Protein AF-A0A534RFS6-F1 (afdb_monomer_lite)

Structure (mmCIF, N/CA/C/O backbone):
data_AF-A0A534RFS6-F1
#
_entry.id   AF-A0A534RFS6-F1
#
loop_
_atom_site.group_PDB
_atom_site.id
_atom_site.type_symbol
_atom_site.label_atom_id
_atom_site.label_alt_id
_atom_site.label_comp_id
_atom_site.label_asym_id
_atom_site.label_entity_id
_atom_site.label_seq_id
_atom_site.pdbx_PDB_ins_code
_atom_site.Cartn_x
_atom_site.Cartn_y
_atom_site.Cartn_z
_atom_site.occupancy
_atom_site.B_iso_or_equiv
_atom_site.auth_seq_id
_atom_site.auth_comp_id
_atom_site.auth_asym_id
_atom_site.auth_atom_id
_atom_site.pdbx_PDB_model_num
ATOM 1 N N . MET A 1 1 ? -2.617 -25.259 40.377 1.00 37.06 1 MET A N 1
ATOM 2 C CA . MET A 1 1 ? -1.819 -24.735 39.243 1.00 37.06 1 MET A CA 1
ATOM 3 C C . MET A 1 1 ? -2.178 -25.513 37.979 1.00 37.06 1 MET A C 1
ATOM 5 O O . MET A 1 1 ? -1.866 -26.691 37.906 1.00 37.06 1 MET A O 1
ATOM 9 N N . ARG A 1 2 ? -2.885 -24.909 37.012 1.00 32.94 2 ARG A N 1
ATOM 10 C CA . ARG A 1 2 ? -3.124 -25.510 35.683 1.00 32.94 2 ARG A CA 1
ATOM 11 C C . ARG A 1 2 ? -2.373 -24.682 34.646 1.00 32.94 2 ARG A C 1
ATOM 13 O O . ARG A 1 2 ? -2.667 -23.505 34.474 1.00 32.94 2 ARG A O 1
ATOM 20 N N . ALA A 1 3 ? -1.384 -25.291 34.000 1.00 34.34 3 ALA A N 1
ATOM 21 C CA . ALA A 1 3 ? -0.596 -24.665 32.949 1.00 34.34 3 ALA A CA 1
ATOM 22 C C . ALA A 1 3 ? -1.464 -24.439 31.699 1.00 34.34 3 ALA A C 1
ATOM 24 O O . ALA A 1 3 ? -1.905 -25.388 31.049 1.00 34.34 3 ALA A O 1
ATOM 25 N N . THR A 1 4 ? -1.707 -23.179 31.346 1.00 37.88 4 THR A N 1
ATOM 26 C CA . THR A 1 4 ? -2.298 -22.793 30.063 1.00 37.88 4 THR A CA 1
ATOM 27 C C . THR A 1 4 ? -1.226 -22.886 28.979 1.00 37.88 4 THR A C 1
ATOM 29 O O . THR A 1 4 ? -0.386 -22.005 28.811 1.00 37.88 4 THR A O 1
ATOM 32 N N . ARG A 1 5 ? -1.228 -23.999 28.240 1.00 39.53 5 ARG A N 1
ATOM 33 C CA . ARG A 1 5 ? -0.391 -24.185 27.046 1.00 39.53 5 ARG A CA 1
ATOM 34 C C . ARG A 1 5 ? -0.734 -23.115 26.002 1.00 39.53 5 ARG A C 1
ATOM 36 O O . ARG A 1 5 ? -1.884 -23.005 25.580 1.00 39.53 5 ARG A O 1
ATOM 43 N N . ALA A 1 6 ? 0.273 -22.360 25.562 1.00 40.59 6 ALA A N 1
ATOM 44 C CA . ALA A 1 6 ? 0.158 -21.454 24.423 1.00 40.59 6 ALA A CA 1
ATOM 45 C C . ALA A 1 6 ? -0.264 -22.233 23.156 1.00 40.59 6 ALA A C 1
ATOM 47 O O . ALA A 1 6 ? 0.212 -23.355 22.948 1.00 40.59 6 ALA A O 1
ATOM 48 N N . PRO A 1 7 ? -1.141 -21.681 22.299 1.00 39.84 7 PRO A N 1
ATOM 49 C CA . PRO A 1 7 ? -1.558 -22.368 21.084 1.00 39.84 7 PRO A CA 1
ATOM 50 C C . PRO A 1 7 ? -0.368 -22.532 20.129 1.00 39.84 7 PRO A C 1
ATOM 52 O O . PRO A 1 7 ? 0.413 -21.604 19.914 1.00 39.84 7 PRO A O 1
ATOM 55 N N . SER A 1 8 ? -0.227 -23.727 19.553 1.00 41.94 8 SER A N 1
ATOM 56 C CA . SER A 1 8 ? 0.836 -24.043 18.597 1.00 41.94 8 SER A CA 1
ATOM 57 C C . SER A 1 8 ? 0.723 -23.190 17.325 1.00 41.94 8 SER A C 1
ATOM 59 O O . SER A 1 8 ? -0.372 -22.804 16.907 1.00 41.94 8 SER A O 1
ATOM 61 N N . ARG A 1 9 ? 1.869 -22.913 16.679 1.00 38.69 9 ARG A N 1
ATOM 62 C CA . ARG A 1 9 ? 1.990 -22.080 15.459 1.00 38.69 9 ARG A CA 1
ATOM 63 C C . ARG A 1 9 ? 1.034 -22.508 14.332 1.00 38.69 9 ARG A C 1
ATOM 65 O O . ARG A 1 9 ? 0.616 -21.668 13.542 1.00 38.69 9 ARG A O 1
ATOM 72 N N . THR A 1 10 ? 0.629 -23.775 14.310 1.00 35.59 10 THR A N 1
ATOM 73 C CA . THR A 1 10 ? -0.328 -24.355 13.360 1.00 35.59 10 THR A CA 1
ATOM 74 C C . THR A 1 10 ? -1.752 -23.799 13.522 1.00 35.59 10 THR A C 1
ATOM 76 O O . THR A 1 10 ? -2.434 -23.585 12.525 1.00 35.59 10 THR A O 1
ATOM 79 N N . ARG A 1 11 ? -2.195 -23.471 14.749 1.00 32.44 11 ARG A N 1
ATOM 80 C CA . ARG A 1 11 ? -3.540 -22.907 15.001 1.00 32.44 11 ARG A CA 1
ATOM 81 C C . ARG A 1 11 ? -3.659 -21.425 14.630 1.00 32.44 11 ARG A C 1
ATOM 83 O O . ARG A 1 11 ? -4.738 -20.982 14.262 1.00 32.44 11 ARG A O 1
ATOM 90 N N . LEU A 1 12 ? -2.558 -20.671 14.687 1.00 33.75 12 LEU A N 1
ATOM 91 C CA . LEU A 1 12 ? -2.507 -19.272 14.234 1.00 33.75 12 LEU A CA 1
ATOM 92 C C . LEU A 1 12 ? -2.520 -19.155 12.703 1.00 33.75 12 LEU A C 1
ATOM 94 O O . LEU A 1 12 ? -3.105 -18.220 12.168 1.00 33.75 12 LEU A O 1
ATOM 98 N N . ALA A 1 13 ? -1.909 -20.111 11.999 1.00 33.97 13 ALA A N 1
ATOM 99 C CA . ALA A 1 13 ? -1.991 -20.189 10.542 1.00 33.97 13 ALA A CA 1
ATOM 100 C C . ALA A 1 13 ? -3.400 -20.598 10.073 1.00 33.97 13 ALA A C 1
ATOM 102 O O . ALA A 1 13 ? -3.904 -20.035 9.104 1.00 33.97 13 ALA A O 1
ATOM 103 N N . ALA A 1 14 ? -4.057 -21.513 10.796 1.00 29.84 14 ALA A N 1
ATOM 104 C CA . ALA A 1 14 ? -5.431 -21.931 10.514 1.00 29.84 14 ALA A CA 1
ATOM 105 C C . ALA A 1 14 ? -6.449 -20.792 10.715 1.00 29.84 14 ALA A C 1
ATOM 107 O O . ALA A 1 14 ? -7.293 -20.590 9.851 1.00 29.84 14 ALA A O 1
ATOM 108 N N . SER A 1 15 ? -6.317 -19.974 11.767 1.00 31.84 15 SER A N 1
ATOM 109 C CA . SER A 1 15 ? -7.200 -18.813 11.971 1.00 31.84 15 SER A CA 1
ATOM 110 C C . SER A 1 15 ? -6.955 -17.678 10.967 1.00 31.84 15 SER A C 1
ATOM 112 O O . SER A 1 15 ? -7.890 -16.980 10.573 1.00 31.84 15 SER A O 1
ATOM 114 N N . GLN A 1 16 ? -5.716 -17.512 10.488 1.00 34.47 16 GLN A N 1
ATOM 115 C CA . GLN A 1 16 ? -5.408 -16.606 9.376 1.00 34.47 16 GLN A CA 1
ATOM 116 C C . GLN A 1 16 ? -5.981 -17.100 8.041 1.00 34.47 16 GLN A C 1
ATOM 118 O O . GLN A 1 16 ? -6.426 -16.278 7.245 1.00 34.47 16 GLN A O 1
ATOM 123 N N . ALA A 1 17 ? -5.992 -18.414 7.801 1.00 32.91 17 ALA A N 1
ATOM 124 C CA . ALA A 1 17 ? -6.599 -19.013 6.616 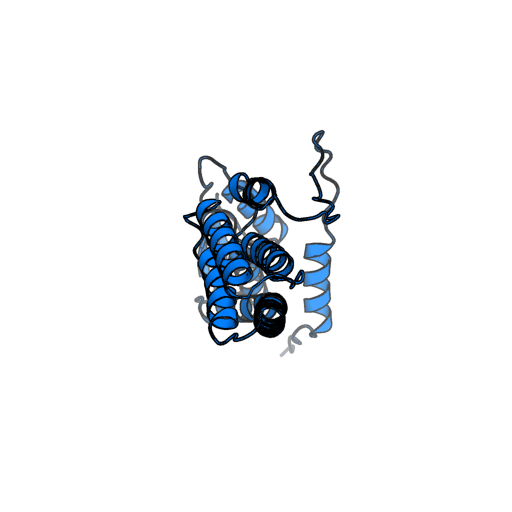1.00 32.91 17 ALA A CA 1
ATOM 125 C C . ALA A 1 17 ? -8.137 -18.978 6.674 1.00 32.91 17 ALA A C 1
ATOM 127 O O . ALA A 1 17 ? -8.767 -18.652 5.673 1.00 32.91 17 ALA A O 1
ATOM 128 N N . GLU A 1 18 ? -8.749 -19.200 7.842 1.00 31.00 18 GLU A N 1
ATOM 129 C CA . GLU A 1 18 ? -10.200 -19.064 8.043 1.00 31.00 18 GLU A CA 1
ATOM 130 C C . GLU A 1 18 ? -10.686 -17.633 7.808 1.00 31.00 18 GLU A C 1
ATOM 132 O O . GLU A 1 18 ? -11.703 -17.451 7.147 1.00 31.00 18 GLU A O 1
ATOM 137 N N . LEU A 1 19 ? -9.935 -16.610 8.235 1.00 32.88 19 LEU A N 1
ATOM 138 C CA . LEU A 1 19 ? -10.248 -15.199 7.954 1.00 32.88 19 LEU A CA 1
ATOM 139 C C . LEU A 1 19 ? -10.126 -14.818 6.468 1.00 32.88 19 LEU A C 1
ATOM 141 O O . LEU A 1 19 ? -10.680 -13.801 6.049 1.00 32.88 19 LEU A O 1
ATOM 145 N N . VAL A 1 20 ? -9.399 -15.610 5.676 1.00 35.19 20 VAL A N 1
ATOM 146 C CA . VAL A 1 20 ? -9.317 -15.472 4.212 1.00 35.19 20 VAL A CA 1
ATOM 147 C C . VAL A 1 20 ? -10.380 -16.339 3.516 1.00 35.19 20 VAL A C 1
ATOM 149 O O . VAL A 1 20 ? -10.824 -15.991 2.426 1.00 35.19 20 VAL A O 1
ATOM 152 N N . SER A 1 21 ? -10.827 -17.426 4.157 1.00 31.09 21 SER A N 1
ATOM 153 C CA . SER A 1 21 ? -11.754 -18.421 3.602 1.00 31.09 21 SER A CA 1
ATOM 154 C C . SER A 1 21 ? -13.229 -18.221 3.979 1.00 31.09 21 SER A C 1
ATOM 156 O O . SER A 1 21 ? -14.090 -18.788 3.311 1.00 31.09 21 SER A O 1
ATOM 158 N N . THR A 1 22 ? -13.572 -17.417 4.989 1.00 31.19 22 THR A N 1
ATOM 159 C CA . THR A 1 22 ? -14.975 -17.084 5.326 1.00 31.19 22 THR A CA 1
ATOM 160 C C . THR A 1 22 ? -15.461 -15.840 4.584 1.00 31.19 22 THR A C 1
ATOM 162 O O . THR A 1 22 ? -16.019 -14.902 5.148 1.00 31.19 22 THR A O 1
ATOM 165 N N . VAL A 1 23 ? -15.286 -15.852 3.263 1.00 32.19 23 VAL A N 1
ATOM 166 C CA . VAL A 1 23 ? -16.134 -15.068 2.364 1.00 32.19 23 VAL A CA 1
ATOM 167 C C . VAL A 1 23 ? -17.331 -15.950 2.037 1.00 32.19 23 VAL A C 1
ATOM 169 O O . VAL A 1 23 ? -17.343 -16.668 1.042 1.00 32.19 23 VAL A O 1
ATOM 172 N N . TRP A 1 24 ? -18.335 -15.944 2.912 1.00 29.08 24 TRP A N 1
ATOM 173 C CA . TRP A 1 24 ? -19.643 -16.457 2.518 1.00 29.08 24 TRP A CA 1
ATOM 174 C C . TRP A 1 24 ? -20.229 -15.513 1.460 1.00 29.08 24 TRP A C 1
ATOM 176 O O . TRP A 1 24 ? -20.070 -14.292 1.586 1.00 29.08 24 TRP A O 1
ATOM 186 N N . PRO A 1 25 ? -20.862 -16.039 0.397 1.00 28.12 25 PRO A N 1
ATOM 187 C CA . PRO A 1 25 ? -21.364 -15.212 -0.683 1.00 28.12 25 PRO A CA 1
ATOM 188 C C . PRO A 1 25 ? -22.501 -14.346 -0.147 1.00 28.12 25 PRO A C 1
ATOM 190 O O . PRO A 1 25 ? -23.628 -14.798 0.043 1.00 28.12 25 PRO A O 1
ATOM 193 N N . VAL A 1 26 ? -22.213 -13.066 0.078 1.00 33.62 26 VAL A N 1
ATOM 194 C CA . VAL A 1 26 ? -23.258 -12.054 0.167 1.00 33.62 26 VAL A CA 1
ATOM 195 C C . VAL A 1 26 ? -23.921 -12.037 -1.206 1.00 33.62 26 VAL A C 1
ATOM 197 O O . VAL A 1 26 ? -23.294 -11.641 -2.191 1.00 33.62 26 VAL A O 1
ATOM 200 N N . ARG A 1 27 ? -25.179 -12.489 -1.287 1.00 30.77 27 ARG A N 1
ATOM 201 C CA . ARG A 1 27 ? -26.052 -12.251 -2.444 1.00 30.77 27 ARG A CA 1
ATOM 202 C C . ARG A 1 27 ? -26.269 -10.743 -2.566 1.00 30.77 27 ARG A C 1
ATOM 204 O O . ARG A 1 27 ? -27.250 -10.194 -2.084 1.00 30.77 27 ARG A O 1
ATOM 211 N N . SER A 1 28 ? -25.304 -10.066 -3.174 1.00 37.16 28 SER A N 1
ATOM 212 C CA . SER A 1 28 ? -25.441 -8.700 -3.648 1.00 37.16 28 SER A CA 1
ATOM 213 C C . SER A 1 28 ? -25.641 -8.784 -5.154 1.00 37.16 28 SER A C 1
ATOM 215 O O . SER A 1 28 ? -24.817 -9.364 -5.860 1.00 37.16 28 SER A O 1
ATOM 217 N N . SER A 1 29 ? -26.729 -8.206 -5.647 1.00 32.81 29 SER A N 1
ATOM 218 C CA . SER A 1 29 ? -27.155 -8.193 -7.053 1.00 32.81 29 SER A CA 1
ATOM 219 C C . SER A 1 29 ? -26.241 -7.360 -7.968 1.00 32.81 29 SER A C 1
ATOM 221 O O . SER A 1 29 ? -26.671 -6.864 -9.004 1.00 32.81 29 SER A O 1
ATOM 223 N N . ARG A 1 30 ? -24.983 -7.135 -7.573 1.00 33.88 30 ARG A N 1
ATOM 224 C CA . ARG A 1 30 ? -23.999 -6.347 -8.313 1.00 33.88 30 ARG A CA 1
ATOM 225 C C . ARG A 1 30 ? -22.680 -7.120 -8.353 1.00 33.88 30 ARG A C 1
ATOM 227 O O . ARG A 1 30 ? -22.136 -7.429 -7.291 1.00 33.88 30 ARG A O 1
ATOM 234 N N . PRO A 1 31 ? -22.155 -7.451 -9.543 1.00 29.88 31 PRO A N 1
ATOM 235 C CA . PRO A 1 31 ? -20.948 -8.254 -9.656 1.00 29.88 31 PRO A CA 1
ATOM 236 C C . PRO A 1 31 ? -19.773 -7.518 -9.006 1.00 29.88 31 PRO A C 1
ATOM 238 O O . PRO A 1 31 ? -19.442 -6.385 -9.361 1.00 29.88 31 PRO A O 1
ATOM 241 N N . THR A 1 32 ? -19.136 -8.168 -8.031 1.00 32.00 32 THR A N 1
ATOM 242 C CA . THR A 1 32 ? -17.819 -7.751 -7.547 1.00 32.00 32 THR A CA 1
ATOM 243 C C . THR A 1 32 ? -16.842 -8.035 -8.678 1.00 32.00 32 THR A C 1
ATOM 245 O O . THR A 1 32 ? -16.562 -9.190 -8.987 1.00 32.00 32 THR A O 1
ATOM 248 N N . ALA A 1 33 ? -16.396 -6.981 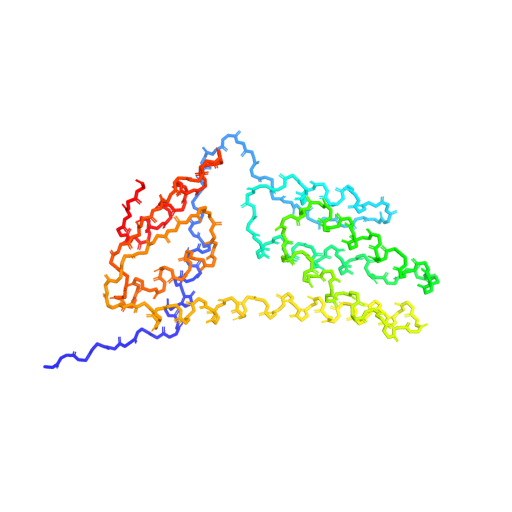-9.359 1.00 31.83 33 ALA A N 1
ATOM 249 C CA . ALA A 1 33 ? -15.467 -7.091 -10.472 1.00 31.83 33 ALA A CA 1
ATOM 250 C C . ALA A 1 33 ? -14.097 -7.563 -9.960 1.00 31.83 33 ALA A C 1
ATOM 252 O O . ALA A 1 33 ? -13.243 -6.766 -9.572 1.00 31.83 33 ALA A O 1
ATOM 253 N N . THR A 1 34 ? -13.891 -8.877 -9.955 1.00 35.91 34 THR A N 1
ATOM 254 C CA . THR A 1 34 ? -12.566 -9.490 -9.899 1.00 35.91 34 THR A CA 1
ATOM 255 C C . THR A 1 34 ? -11.824 -9.049 -11.156 1.00 35.91 34 THR A C 1
ATOM 257 O O . THR A 1 34 ? -12.151 -9.483 -12.259 1.00 35.91 34 THR A O 1
ATOM 260 N N . ILE A 1 35 ? -10.866 -8.130 -11.016 1.00 38.09 35 ILE A N 1
ATOM 261 C CA . ILE A 1 35 ? -10.048 -7.662 -12.140 1.00 38.09 35 ILE A CA 1
ATOM 262 C C . ILE A 1 35 ? -9.205 -8.847 -12.631 1.00 38.09 35 ILE A C 1
ATOM 264 O O . ILE A 1 35 ? -8.169 -9.175 -12.056 1.00 38.09 35 ILE A O 1
ATOM 268 N N . SER A 1 36 ? -9.675 -9.503 -13.691 1.00 32.78 36 SER A N 1
ATOM 269 C CA . SER A 1 36 ? -8.937 -10.515 -14.445 1.00 32.78 36 SER A CA 1
ATOM 270 C C . SER A 1 36 ? -7.795 -9.836 -15.201 1.00 32.78 36 SER A C 1
ATOM 272 O O . SER A 1 36 ? -8.019 -9.108 -16.168 1.00 32.78 36 SER A O 1
ATOM 274 N N . THR A 1 37 ? -6.554 -10.060 -14.772 1.00 37.16 37 THR A N 1
ATOM 275 C CA . THR A 1 37 ? -5.362 -9.480 -15.400 1.00 37.16 37 THR A CA 1
ATOM 276 C C . THR A 1 37 ? -4.872 -10.351 -16.560 1.00 37.16 37 THR A C 1
ATOM 278 O O . THR A 1 37 ? -3.996 -11.193 -16.373 1.00 37.16 37 THR A O 1
ATOM 281 N N . ARG A 1 38 ? -5.393 -10.129 -17.772 1.00 32.38 38 ARG A N 1
ATOM 282 C CA . ARG A 1 38 ? -4.663 -10.447 -19.014 1.00 32.38 38 ARG A CA 1
ATOM 283 C C . ARG A 1 38 ? -3.999 -9.161 -19.515 1.00 32.38 38 ARG A C 1
ATOM 285 O O . ARG A 1 38 ? -4.644 -8.119 -19.575 1.00 32.38 38 ARG A O 1
ATOM 292 N N . VAL A 1 39 ? -2.691 -9.214 -19.769 1.00 40.47 39 VAL A N 1
ATOM 293 C CA . VAL A 1 39 ? -1.831 -8.039 -19.994 1.00 40.47 39 VAL A CA 1
ATOM 294 C C . VAL A 1 39 ? -1.523 -7.905 -21.488 1.00 40.47 39 VAL A C 1
ATOM 296 O O . VAL A 1 39 ? -0.780 -8.722 -22.017 1.00 40.47 39 VAL A O 1
ATOM 299 N N . ALA A 1 40 ? -2.075 -6.880 -22.146 1.00 31.62 40 ALA A N 1
ATOM 300 C CA . ALA A 1 40 ? -1.726 -6.465 -23.516 1.00 31.62 40 ALA A CA 1
ATOM 301 C C . ALA A 1 40 ? -0.807 -5.219 -23.511 1.00 31.62 40 ALA A C 1
ATOM 303 O O . ALA A 1 40 ? -0.571 -4.637 -22.453 1.00 31.62 40 ALA A O 1
ATOM 304 N N . GLU A 1 41 ? -0.236 -4.825 -24.652 1.00 42.66 41 GLU A N 1
ATOM 305 C CA . GLU A 1 41 ? 0.934 -3.933 -24.775 1.00 42.66 41 GLU A CA 1
ATOM 306 C C . GLU A 1 41 ? 0.681 -2.401 -24.815 1.00 42.66 41 GLU A C 1
ATOM 308 O O . GLU A 1 41 ? -0.427 -1.903 -24.968 1.00 42.66 41 GLU A O 1
ATOM 313 N N . SER A 1 42 ? 1.788 -1.683 -24.583 1.00 47.78 42 SER A N 1
ATOM 314 C CA . SER A 1 42 ? 2.160 -0.255 -24.637 1.00 47.78 42 SER A CA 1
ATOM 315 C C . SER A 1 42 ? 1.215 0.807 -25.254 1.00 47.78 42 SER A C 1
ATOM 317 O O . SER A 1 42 ? 1.275 1.103 -26.439 1.00 47.78 42 SER A O 1
ATOM 319 N N . GLY A 1 43 ? 0.497 1.530 -24.382 1.00 44.53 43 GLY A N 1
ATOM 320 C CA . GLY A 1 43 ? -0.125 2.856 -24.635 1.00 44.53 43 GLY A CA 1
ATOM 321 C C . GLY A 1 43 ? -0.863 3.456 -23.417 1.00 44.53 43 GLY A C 1
ATOM 322 O O . GLY A 1 43 ? -1.508 4.496 -23.477 1.00 44.53 43 GLY A O 1
ATOM 323 N N . ASP A 1 44 ? -0.779 2.788 -22.268 1.00 57.31 44 ASP A N 1
ATOM 324 C CA . ASP A 1 44 ? -1.979 2.455 -21.498 1.00 57.31 44 ASP A CA 1
ATOM 325 C C . ASP A 1 44 ? -1.802 2.740 -19.995 1.00 57.31 44 ASP A C 1
ATOM 327 O O . ASP A 1 44 ? -2.462 2.138 -19.170 1.00 57.31 44 ASP A O 1
ATOM 331 N N . MET A 1 45 ? -0.888 3.621 -19.563 1.00 55.34 45 MET A N 1
ATOM 332 C CA . MET A 1 45 ? -0.696 3.823 -18.111 1.00 55.34 45 MET A CA 1
ATOM 333 C C . MET A 1 45 ? -1.754 4.738 -17.479 1.00 55.34 45 MET A C 1
ATOM 335 O O . MET A 1 45 ? -2.174 4.485 -16.356 1.00 55.34 45 MET A O 1
ATOM 339 N N . ARG A 1 46 ? -2.267 5.750 -18.199 1.00 53.50 46 ARG A N 1
ATOM 340 C CA . ARG A 1 46 ? -3.423 6.539 -17.719 1.00 53.50 46 ARG A CA 1
ATOM 341 C C . ARG A 1 46 ? -4.694 5.685 -17.638 1.00 53.50 46 ARG A C 1
ATOM 343 O O . ARG A 1 46 ? -5.436 5.789 -16.668 1.00 53.50 46 ARG A O 1
ATOM 350 N N . ARG A 1 47 ? -4.912 4.794 -18.613 1.00 56.59 47 ARG A N 1
ATOM 351 C CA . ARG A 1 47 ? -6.022 3.825 -18.620 1.00 56.59 47 ARG A CA 1
ATOM 352 C C . ARG A 1 47 ? -5.827 2.706 -17.581 1.00 56.59 47 ARG A C 1
ATOM 354 O O . ARG A 1 47 ? -6.754 2.447 -16.823 1.00 56.59 47 ARG A O 1
ATOM 361 N N . ARG A 1 48 ? -4.626 2.132 -17.426 1.00 60.41 48 ARG A N 1
ATOM 362 C CA . ARG A 1 48 ? -4.285 1.170 -16.344 1.00 60.41 48 ARG A CA 1
ATOM 363 C C . ARG A 1 48 ? -4.295 1.778 -14.946 1.00 60.41 48 ARG A C 1
ATOM 365 O O . ARG A 1 48 ? -4.524 1.063 -13.976 1.00 60.41 48 ARG A O 1
ATOM 372 N N . GLY A 1 49 ? -4.036 3.078 -14.838 1.00 59.19 49 GLY A N 1
ATOM 373 C CA . GLY A 1 49 ? -4.139 3.846 -13.602 1.00 59.19 49 GLY A CA 1
ATOM 374 C C . GLY A 1 49 ? -5.573 4.258 -13.268 1.00 59.19 49 GLY A C 1
ATOM 375 O O . GLY A 1 49 ? -5.842 4.576 -12.117 1.00 59.19 49 GLY A O 1
ATOM 376 N N . ALA A 1 50 ? -6.514 4.210 -14.220 1.00 64.31 50 ALA A N 1
ATOM 377 C CA . ALA A 1 50 ? -7.909 4.583 -13.981 1.00 64.31 50 ALA A CA 1
ATOM 378 C C . ALA A 1 50 ? -8.600 3.713 -12.909 1.00 64.31 50 ALA A C 1
ATOM 380 O O . ALA A 1 50 ? -9.317 4.280 -12.082 1.00 64.31 50 ALA A O 1
ATOM 381 N N . PRO A 1 51 ? -8.358 2.385 -12.834 1.00 70.62 51 PRO A N 1
ATOM 382 C CA . PRO A 1 51 ? -8.754 1.584 -11.681 1.00 70.62 51 PRO A CA 1
ATOM 383 C C . PRO A 1 51 ? -8.177 2.105 -10.363 1.00 70.62 51 PRO A C 1
ATOM 385 O O . PRO A 1 51 ? -8.939 2.261 -9.419 1.00 70.62 51 PRO A O 1
ATOM 388 N N . LEU A 1 52 ? -6.881 2.450 -10.303 1.00 75.44 52 LEU A N 1
ATOM 389 C CA . LEU A 1 52 ? -6.287 3.051 -9.099 1.00 75.44 52 LEU A CA 1
ATOM 390 C C . LEU A 1 52 ? -6.956 4.378 -8.745 1.00 75.44 52 LEU A C 1
ATOM 392 O O . LEU A 1 52 ? -7.281 4.585 -7.586 1.00 75.44 52 LEU A O 1
ATOM 396 N N . ALA A 1 53 ? -7.198 5.255 -9.719 1.00 75.75 53 ALA A N 1
ATOM 397 C CA . ALA A 1 53 ? -7.767 6.581 -9.481 1.00 75.75 53 ALA A CA 1
ATOM 398 C C . ALA A 1 53 ? -9.213 6.546 -8.963 1.00 75.75 53 ALA A C 1
ATOM 400 O O . ALA A 1 53 ? -9.647 7.424 -8.216 1.00 75.75 53 ALA A O 1
ATOM 401 N N . ARG A 1 54 ? -9.974 5.523 -9.360 1.00 81.06 54 ARG A N 1
ATOM 402 C CA . ARG A 1 54 ? -11.374 5.335 -8.953 1.00 81.06 54 ARG A CA 1
ATOM 403 C C . ARG A 1 54 ? -11.526 4.455 -7.716 1.00 81.06 54 ARG A C 1
ATOM 405 O O . ARG A 1 54 ? -12.623 4.383 -7.164 1.00 81.06 54 ARG A O 1
ATOM 412 N N . ASP A 1 55 ? -10.463 3.785 -7.284 1.00 82.31 55 ASP A N 1
ATOM 413 C CA . ASP A 1 55 ? -10.515 2.915 -6.120 1.00 82.31 55 ASP A CA 1
ATOM 414 C C . ASP A 1 55 ? -10.618 3.741 -4.832 1.00 82.31 55 ASP A C 1
ATOM 416 O O . ASP A 1 55 ? -9.723 4.507 -4.477 1.00 82.31 55 ASP A O 1
ATOM 420 N N . ARG A 1 56 ? -11.749 3.587 -4.145 1.00 79.50 56 ARG A N 1
ATOM 421 C CA . ARG A 1 56 ? -12.025 4.179 -2.828 1.00 79.50 56 ARG A CA 1
ATOM 422 C C . ARG A 1 56 ? -12.236 3.120 -1.748 1.00 79.50 56 ARG A C 1
ATOM 424 O O . ARG A 1 56 ? -12.660 3.451 -0.653 1.00 79.50 56 ARG A O 1
ATOM 431 N N . ARG A 1 57 ? -12.011 1.842 -2.063 1.00 80.00 57 ARG A N 1
ATOM 432 C CA . ARG A 1 57 ? -12.305 0.714 -1.162 1.00 80.00 57 ARG A CA 1
ATOM 433 C C . ARG A 1 57 ? -11.049 -0.038 -0.749 1.00 80.00 57 ARG A C 1
ATOM 435 O O . ARG A 1 57 ? -10.993 -0.590 0.347 1.00 80.00 57 ARG A O 1
ATOM 442 N N . SER A 1 58 ? -10.054 -0.100 -1.624 1.00 84.94 58 SER A N 1
ATOM 443 C CA . SER A 1 58 ? -8.798 -0.780 -1.345 1.00 84.94 58 SER A CA 1
ATOM 444 C C . SER A 1 58 ? -7.942 0.028 -0.381 1.00 84.94 58 SER A C 1
ATOM 446 O O . SER A 1 58 ? -7.684 1.212 -0.578 1.00 84.94 58 SER A O 1
ATOM 448 N N . GLY A 1 59 ? -7.423 -0.649 0.640 1.00 87.88 59 GLY A N 1
ATOM 449 C CA . GLY A 1 59 ? -6.461 -0.051 1.560 1.00 87.88 59 GLY A CA 1
ATOM 450 C C . GLY A 1 59 ? -5.084 0.173 0.922 1.00 87.88 59 GLY A C 1
ATOM 451 O O . GLY A 1 59 ? -4.724 -0.439 -0.088 1.00 87.88 59 GLY A O 1
ATOM 452 N N . ALA A 1 60 ? -4.262 0.986 1.588 1.00 90.56 60 ALA A N 1
ATOM 453 C CA . ALA A 1 60 ? -2.923 1.367 1.131 1.00 90.56 60 ALA A CA 1
ATOM 454 C C . ALA A 1 60 ? -2.024 0.188 0.742 1.00 90.56 60 ALA A C 1
ATOM 456 O O . ALA A 1 60 ? -1.379 0.212 -0.303 1.00 90.56 60 ALA A O 1
ATOM 457 N N . THR A 1 61 ? -2.022 -0.889 1.531 1.00 91.00 61 THR A N 1
ATOM 458 C CA . THR A 1 61 ? -1.236 -2.091 1.226 1.00 91.00 61 THR A CA 1
ATOM 459 C C . THR A 1 61 ? -1.634 -2.713 -0.114 1.00 91.00 61 THR A C 1
ATOM 461 O O . THR A 1 61 ? -0.758 -3.086 -0.894 1.00 91.00 61 THR A O 1
ATOM 464 N N . ALA A 1 62 ? -2.935 -2.816 -0.398 1.00 90.44 62 ALA A N 1
ATOM 465 C CA . ALA A 1 62 ? -3.439 -3.408 -1.634 1.00 90.44 62 ALA A CA 1
ATOM 466 C C . ALA A 1 62 ? -3.095 -2.532 -2.847 1.00 90.44 62 ALA A C 1
ATOM 468 O O . ALA A 1 62 ? -2.564 -3.043 -3.837 1.00 90.44 62 ALA A O 1
ATOM 469 N N . LEU A 1 63 ? -3.302 -1.217 -2.730 1.00 92.00 63 LEU A N 1
ATOM 470 C CA . LEU A 1 63 ? -2.973 -0.252 -3.781 1.00 92.00 63 LEU A CA 1
ATOM 471 C C . LEU A 1 63 ? -1.468 -0.208 -4.072 1.00 92.00 63 LEU A C 1
ATOM 473 O O . LEU A 1 63 ? -1.072 -0.255 -5.234 1.00 92.00 63 LEU A O 1
ATOM 477 N N . ALA A 1 64 ? -0.618 -0.238 -3.044 1.00 93.69 64 ALA A N 1
ATOM 478 C CA . ALA A 1 64 ? 0.831 -0.296 -3.223 1.00 93.69 64 ALA A CA 1
ATOM 479 C C . ALA A 1 64 ? 1.284 -1.581 -3.939 1.00 93.69 64 ALA A C 1
ATOM 481 O O . ALA A 1 64 ? 2.147 -1.540 -4.814 1.00 93.69 64 ALA A O 1
ATOM 482 N N . ARG A 1 65 ? 0.675 -2.737 -3.633 1.00 93.62 65 ARG A N 1
ATOM 483 C CA . ARG A 1 65 ? 0.968 -3.994 -4.350 1.00 93.62 65 ARG A CA 1
ATOM 484 C C . ARG A 1 65 ? 0.543 -3.922 -5.810 1.00 93.62 65 ARG A C 1
ATOM 486 O O . ARG A 1 65 ? 1.262 -4.415 -6.676 1.00 93.62 65 ARG A O 1
ATOM 493 N N . LEU A 1 66 ? -0.623 -3.342 -6.090 1.00 92.19 66 LEU A N 1
ATOM 494 C CA . LEU A 1 66 ? -1.091 -3.147 -7.458 1.00 92.19 66 LEU A CA 1
ATOM 495 C C . LEU A 1 66 ? -0.139 -2.227 -8.233 1.00 92.19 66 LEU A C 1
ATOM 497 O O . LEU A 1 66 ? 0.319 -2.605 -9.308 1.00 92.19 66 LEU A O 1
ATOM 501 N N . ALA A 1 67 ? 0.228 -1.082 -7.655 1.00 93.81 67 ALA A N 1
ATOM 502 C CA . ALA A 1 67 ? 1.182 -0.153 -8.249 1.00 93.81 67 ALA A CA 1
ATOM 503 C C . ALA A 1 67 ? 2.541 -0.811 -8.520 1.00 93.81 67 ALA A C 1
ATOM 505 O O . ALA A 1 67 ? 3.078 -0.658 -9.614 1.00 93.81 67 ALA A O 1
ATOM 506 N N . ALA A 1 68 ? 3.057 -1.619 -7.586 1.00 96.00 68 ALA A N 1
ATOM 507 C CA . ALA A 1 68 ? 4.320 -2.331 -7.775 1.00 96.00 68 ALA A CA 1
ATOM 508 C C . ALA A 1 68 ? 4.252 -3.303 -8.963 1.00 96.00 68 ALA A C 1
ATOM 510 O O . ALA A 1 68 ? 5.182 -3.370 -9.761 1.00 96.00 68 ALA A O 1
ATOM 511 N N . ARG A 1 69 ? 3.134 -4.019 -9.142 1.00 94.56 69 ARG A N 1
ATOM 512 C CA . ARG A 1 69 ? 2.949 -4.910 -10.300 1.00 94.56 69 ARG A CA 1
ATOM 513 C C . ARG A 1 69 ? 2.842 -4.140 -11.615 1.00 94.56 69 ARG A C 1
ATOM 515 O O . ARG A 1 69 ? 3.455 -4.547 -12.599 1.00 94.56 69 ARG A O 1
ATOM 522 N N . LEU A 1 70 ? 2.092 -3.037 -11.635 1.00 92.69 70 LEU A N 1
ATOM 523 C CA . LEU A 1 70 ? 1.945 -2.194 -12.825 1.00 92.69 70 LEU A CA 1
ATOM 524 C C . LEU A 1 70 ? 3.282 -1.577 -13.244 1.00 92.69 70 LEU A C 1
ATOM 526 O O . LEU A 1 70 ? 3.634 -1.612 -14.423 1.00 92.69 70 LEU A O 1
ATOM 530 N N . LEU A 1 71 ? 4.043 -1.057 -12.280 1.00 94.00 71 LEU A N 1
ATOM 531 C CA . LEU A 1 71 ? 5.331 -0.425 -12.537 1.00 94.00 71 LEU A CA 1
ATOM 532 C C . LEU A 1 71 ? 6.390 -1.451 -12.958 1.00 94.00 71 LEU A C 1
ATOM 534 O O . LEU A 1 71 ? 7.125 -1.202 -13.907 1.00 94.00 71 LEU A O 1
ATOM 538 N N . ARG A 1 72 ? 6.390 -2.647 -12.352 1.00 94.56 72 ARG A N 1
ATOM 539 C CA . ARG A 1 72 ? 7.233 -3.774 -12.780 1.00 94.56 72 ARG A CA 1
ATOM 540 C C . ARG A 1 72 ? 6.947 -4.182 -14.221 1.00 94.56 72 ARG A C 1
ATOM 542 O O . ARG A 1 72 ? 7.869 -4.316 -15.014 1.00 94.56 72 ARG A O 1
ATOM 549 N N . ALA A 1 73 ? 5.673 -4.350 -14.577 1.00 91.19 73 ALA A N 1
ATOM 550 C CA . ALA A 1 73 ? 5.286 -4.688 -15.945 1.00 91.19 73 ALA A CA 1
ATOM 551 C C . ALA A 1 73 ? 5.722 -3.604 -16.943 1.00 91.19 73 ALA A C 1
ATOM 553 O O . ALA A 1 73 ? 6.119 -3.917 -18.061 1.00 91.19 73 ALA A O 1
ATOM 554 N N . ARG A 1 74 ? 5.677 -2.333 -16.529 1.00 90.81 74 ARG A N 1
ATOM 555 C CA . ARG A 1 74 ? 6.079 -1.192 -17.354 1.00 90.81 74 ARG A CA 1
ATOM 556 C C . ARG A 1 74 ? 7.587 -1.064 -17.551 1.00 90.81 74 ARG A C 1
ATOM 558 O O . ARG A 1 74 ? 8.000 -0.535 -18.581 1.00 90.81 74 ARG A O 1
ATOM 565 N N . ALA A 1 75 ? 8.361 -1.503 -16.564 1.00 93.06 75 ALA A N 1
ATOM 566 C CA . ALA A 1 75 ? 9.815 -1.433 -16.552 1.00 93.06 75 ALA A CA 1
ATOM 567 C C . ALA A 1 75 ? 10.485 -2.488 -17.442 1.00 93.06 75 ALA A C 1
ATOM 569 O O . ALA A 1 75 ? 11.700 -2.437 -17.595 1.00 93.06 75 ALA A O 1
ATOM 570 N N . ARG A 1 76 ? 9.732 -3.427 -18.028 1.00 92.38 76 ARG A N 1
ATOM 571 C CA . ARG A 1 76 ? 10.278 -4.428 -18.952 1.00 92.38 76 ARG A CA 1
ATOM 572 C C . ARG A 1 76 ? 11.023 -3.769 -20.112 1.00 92.38 76 ARG A C 1
ATOM 574 O O . ARG A 1 76 ? 10.611 -2.723 -20.624 1.00 92.38 76 ARG A O 1
ATOM 581 N N . ASP A 1 77 ? 12.121 -4.399 -20.508 1.00 86.62 77 ASP A N 1
ATOM 582 C CA . ASP A 1 77 ? 12.837 -4.023 -21.716 1.00 86.62 77 ASP A CA 1
ATOM 583 C C . ASP A 1 77 ? 12.066 -4.528 -22.941 1.00 86.62 77 ASP A C 1
ATOM 585 O O . ASP A 1 77 ? 11.576 -5.654 -22.972 1.00 86.62 77 ASP A O 1
ATOM 589 N N . HIS A 1 78 ? 11.943 -3.658 -23.932 1.00 83.50 78 HIS A N 1
ATOM 590 C CA . HIS A 1 78 ? 11.273 -3.923 -25.199 1.00 83.50 78 HIS A CA 1
ATOM 591 C C . HIS A 1 78 ? 12.165 -3.470 -26.370 1.00 83.50 78 HIS A C 1
ATOM 593 O O . HIS A 1 78 ? 11.653 -2.964 -27.366 1.00 83.50 78 HIS A O 1
ATOM 599 N N . GLY A 1 79 ? 13.495 -3.539 -26.212 1.00 81.12 79 GLY A N 1
ATOM 600 C CA . GLY A 1 79 ? 14.463 -3.101 -27.225 1.00 81.12 79 GLY A CA 1
ATOM 601 C C . GLY A 1 79 ? 14.521 -1.579 -27.397 1.00 81.12 79 GLY A C 1
ATOM 602 O O . GLY A 1 79 ? 14.759 -1.075 -28.490 1.00 81.12 79 GLY A O 1
ATOM 603 N N . LYS A 1 80 ? 14.230 -0.820 -26.333 1.00 84.00 80 LYS A N 1
ATOM 604 C CA . LYS A 1 80 ? 14.179 0.656 -26.365 1.00 84.00 80 LYS A CA 1
ATOM 605 C C . LYS A 1 80 ? 15.563 1.247 -26.101 1.00 84.00 80 LYS A C 1
ATOM 607 O O . LYS A 1 80 ? 16.379 0.619 -25.447 1.00 84.00 80 LYS A O 1
ATOM 612 N N . SER A 1 81 ? 15.807 2.500 -26.494 1.00 94.31 81 SER A N 1
ATOM 613 C CA . SER A 1 81 ? 16.974 3.232 -25.978 1.00 94.31 81 SER A CA 1
ATOM 614 C C . SER A 1 81 ? 16.840 3.492 -24.472 1.00 94.31 81 SER A C 1
ATOM 616 O O . SER A 1 81 ? 15.722 3.622 -23.959 1.00 94.31 81 SER A O 1
ATOM 618 N N . LEU A 1 82 ? 17.970 3.626 -23.765 1.00 93.38 82 LEU A N 1
ATOM 619 C CA . LEU A 1 82 ? 17.985 3.901 -22.322 1.00 93.38 82 LEU A CA 1
ATOM 620 C C . LEU A 1 82 ? 17.150 5.143 -21.978 1.00 93.38 82 LEU A C 1
ATOM 622 O O . LEU A 1 82 ? 16.266 5.081 -21.125 1.00 93.38 82 LEU A O 1
ATOM 626 N N . ALA A 1 83 ? 17.360 6.247 -22.699 1.00 94.00 83 ALA A N 1
ATOM 627 C CA . ALA A 1 83 ? 16.638 7.498 -22.477 1.00 94.00 83 ALA A CA 1
ATOM 628 C C . ALA A 1 83 ? 15.117 7.339 -22.650 1.00 94.00 83 ALA A C 1
ATOM 630 O O . ALA A 1 83 ? 14.329 7.864 -21.855 1.00 94.00 83 ALA A O 1
ATOM 631 N N . ARG A 1 84 ? 14.681 6.581 -23.669 1.00 93.31 84 ARG A N 1
ATOM 632 C CA . ARG A 1 84 ? 13.258 6.298 -23.890 1.00 93.31 84 ARG A CA 1
ATOM 633 C C . ARG A 1 84 ? 12.692 5.439 -22.765 1.00 93.31 84 ARG A C 1
ATOM 635 O O . ARG A 1 84 ? 11.628 5.770 -22.249 1.00 93.31 84 ARG A O 1
ATOM 642 N N . TRP A 1 85 ? 13.396 4.380 -22.371 1.00 95.31 85 TRP A N 1
ATOM 643 C CA . TRP A 1 85 ? 12.990 3.501 -21.274 1.00 95.31 85 TRP A CA 1
ATOM 644 C C . TRP A 1 85 ? 12.847 4.268 -19.949 1.00 95.31 85 TRP A C 1
ATOM 646 O O . TRP A 1 85 ? 11.794 4.204 -19.313 1.00 95.31 85 TRP A O 1
ATOM 656 N N . GLN A 1 86 ? 13.838 5.087 -19.585 1.00 94.75 86 GLN A N 1
ATOM 657 C CA . GLN A 1 86 ? 13.812 5.905 -18.369 1.00 94.75 86 GLN A CA 1
ATOM 658 C C . GLN A 1 86 ? 12.659 6.920 -18.370 1.00 94.75 86 GLN A C 1
ATOM 660 O O . GLN A 1 86 ? 11.945 7.059 -17.376 1.00 94.75 86 GLN A O 1
ATOM 665 N N . ARG A 1 87 ? 12.441 7.625 -19.490 1.00 93.94 87 ARG A N 1
ATOM 666 C CA . ARG A 1 87 ? 11.323 8.574 -19.634 1.00 93.94 87 ARG A CA 1
ATOM 667 C C . ARG A 1 87 ? 9.981 7.879 -19.437 1.00 93.94 87 ARG A C 1
ATOM 669 O O . ARG A 1 87 ? 9.109 8.382 -18.734 1.00 93.94 87 ARG A O 1
ATOM 676 N N . GLU A 1 88 ? 9.822 6.724 -20.060 1.00 92.62 88 GLU A N 1
ATOM 677 C CA . GLU A 1 88 ? 8.612 5.921 -19.996 1.00 92.62 88 GLU A CA 1
ATOM 678 C C . GLU A 1 88 ? 8.333 5.365 -18.586 1.00 92.62 88 GLU A C 1
ATOM 680 O O . GLU A 1 88 ? 7.178 5.355 -18.145 1.00 92.62 88 GLU A O 1
ATOM 685 N N . LEU A 1 89 ? 9.378 4.953 -17.862 1.00 94.81 89 LEU A N 1
ATOM 686 C CA . LEU A 1 89 ? 9.292 4.558 -16.456 1.00 94.81 89 LEU A CA 1
ATOM 687 C C . LEU A 1 89 ? 8.876 5.744 -15.572 1.00 94.81 89 LEU A C 1
ATOM 689 O O . LEU A 1 89 ? 7.953 5.607 -14.766 1.00 94.81 89 LEU A O 1
ATOM 693 N N . ARG A 1 90 ? 9.491 6.921 -15.769 1.00 95.31 90 ARG A N 1
ATOM 694 C CA . ARG A 1 90 ? 9.145 8.152 -15.038 1.00 95.31 90 ARG A CA 1
ATOM 695 C C . ARG A 1 90 ? 7.692 8.554 -15.243 1.00 95.31 90 ARG A C 1
ATOM 697 O O . ARG A 1 90 ? 6.960 8.743 -14.276 1.00 95.31 90 ARG A O 1
ATOM 704 N N . GLN A 1 91 ? 7.244 8.611 -16.496 1.00 93.81 91 GLN A N 1
ATOM 705 C CA . GLN A 1 91 ? 5.854 8.928 -16.835 1.00 93.81 91 GLN A CA 1
ATOM 706 C C . GLN A 1 91 ? 4.866 7.977 -16.153 1.00 93.81 91 GLN A C 1
ATOM 708 O O . GLN A 1 91 ? 3.819 8.410 -15.673 1.00 93.81 91 GLN A O 1
ATOM 713 N N . ALA A 1 92 ? 5.199 6.688 -16.077 1.00 92.44 92 ALA A N 1
ATOM 714 C CA . ALA A 1 92 ? 4.359 5.721 -15.393 1.00 92.44 92 ALA A CA 1
ATOM 715 C C . ALA A 1 92 ? 4.331 5.915 -13.875 1.00 92.44 92 ALA A C 1
ATOM 717 O O . ALA A 1 92 ? 3.252 5.865 -13.289 1.00 92.44 92 ALA A O 1
ATOM 718 N N . GLY A 1 93 ? 5.478 6.181 -13.248 1.00 94.25 93 GLY A N 1
ATOM 719 C CA . GLY A 1 93 ? 5.537 6.497 -11.821 1.00 94.25 93 GLY A CA 1
ATOM 720 C C . GLY A 1 93 ? 4.712 7.738 -11.470 1.00 94.25 93 GLY A C 1
ATOM 721 O O . GLY A 1 93 ? 3.864 7.681 -10.582 1.00 94.25 93 GLY A O 1
ATOM 722 N N . HIS A 1 94 ? 4.864 8.824 -12.233 1.00 93.12 94 HIS A N 1
ATOM 723 C CA . HIS A 1 94 ? 4.061 10.035 -12.045 1.00 93.12 94 HIS A CA 1
ATOM 724 C C . HIS A 1 94 ? 2.563 9.775 -12.225 1.00 93.12 94 HIS A C 1
ATOM 726 O O . HIS A 1 94 ? 1.762 10.259 -11.430 1.00 93.12 94 HIS A O 1
ATOM 732 N N . ALA A 1 95 ? 2.172 8.974 -13.222 1.00 90.69 95 ALA A N 1
ATOM 733 C CA . ALA A 1 95 ? 0.771 8.613 -13.425 1.00 90.69 95 ALA A CA 1
ATOM 734 C C . ALA A 1 95 ? 0.189 7.818 -12.242 1.00 90.69 95 ALA A C 1
ATOM 736 O O . ALA A 1 95 ? -0.966 8.034 -11.880 1.00 90.69 95 ALA A O 1
ATOM 737 N N . LEU A 1 96 ? 0.973 6.928 -11.619 1.00 91.62 96 LEU A N 1
ATOM 738 C CA . LEU A 1 96 ? 0.541 6.175 -10.437 1.00 91.62 96 LEU A CA 1
ATOM 739 C C . LEU A 1 96 ? 0.349 7.082 -9.216 1.00 91.62 96 LEU A C 1
ATOM 741 O O . LEU A 1 96 ? -0.665 6.960 -8.536 1.00 91.62 96 LEU A O 1
ATOM 745 N N . VAL A 1 97 ? 1.279 8.007 -8.956 1.00 92.62 97 VAL A N 1
ATOM 746 C CA . VAL A 1 97 ? 1.151 8.969 -7.844 1.00 92.62 97 VAL A CA 1
ATOM 747 C C . VAL A 1 97 ? -0.031 9.909 -8.076 1.00 92.62 97 VAL A C 1
ATOM 749 O O . VAL A 1 97 ? -0.843 10.108 -7.177 1.00 92.62 97 VAL A O 1
ATOM 752 N N . ALA A 1 98 ? -0.187 10.423 -9.298 1.00 90.19 98 ALA A N 1
ATOM 753 C CA . ALA A 1 98 ? -1.292 11.309 -9.653 1.00 90.19 98 ALA A CA 1
ATOM 754 C C . ALA A 1 98 ? -2.669 10.630 -9.546 1.00 90.19 98 ALA A C 1
ATOM 756 O O . ALA A 1 98 ? -3.665 11.309 -9.315 1.00 90.19 98 ALA A O 1
ATOM 757 N N . ALA A 1 99 ? -2.742 9.302 -9.695 1.00 88.62 99 ALA A N 1
ATOM 758 C CA . ALA A 1 99 ? -3.993 8.565 -9.541 1.00 88.62 99 ALA A CA 1
ATOM 759 C C . ALA A 1 99 ? -4.527 8.620 -8.099 1.00 88.62 99 ALA A C 1
ATOM 761 O O . ALA A 1 99 ? -5.737 8.654 -7.902 1.00 88.62 99 ALA A O 1
ATOM 762 N N . GLN A 1 100 ? -3.651 8.637 -7.092 1.00 88.62 100 GLN A N 1
ATOM 763 C CA . GLN A 1 100 ? -4.029 8.672 -5.675 1.00 88.62 100 GLN A CA 1
ATOM 764 C C . GLN A 1 100 ? -3.043 9.552 -4.878 1.00 88.62 100 GLN A C 1
ATOM 766 O O . GLN A 1 100 ? -2.210 9.025 -4.137 1.00 88.62 100 GLN A O 1
ATOM 771 N N . PRO A 1 101 ? -3.117 10.892 -4.998 1.00 86.88 101 PRO A N 1
ATOM 772 C CA . PRO A 1 101 ? -2.085 11.796 -4.475 1.00 86.88 101 PRO A CA 1
ATOM 773 C C . PRO A 1 101 ? -1.895 11.730 -2.955 1.00 86.88 101 PRO A C 1
ATOM 775 O O . PRO A 1 101 ? -0.780 11.870 -2.462 1.00 86.88 101 PRO A O 1
ATOM 778 N N . ALA A 1 102 ? -2.967 11.458 -2.205 1.00 87.00 102 ALA A N 1
ATOM 779 C CA . ALA A 1 102 ? -2.918 11.318 -0.748 1.00 87.00 102 ALA A CA 1
ATOM 780 C C . ALA A 1 102 ? -2.245 10.010 -0.276 1.00 87.00 102 ALA A C 1
ATOM 782 O O . ALA A 1 102 ? -2.009 9.816 0.917 1.00 87.00 102 ALA A O 1
ATOM 783 N N . MET A 1 103 ? -1.935 9.083 -1.187 1.00 88.75 103 MET A N 1
ATOM 784 C CA . MET A 1 103 ? -1.443 7.751 -0.846 1.00 88.75 103 MET A CA 1
ATOM 785 C C . MET A 1 103 ? 0.083 7.698 -0.859 1.00 88.75 103 MET A C 1
ATOM 787 O O . MET A 1 103 ? 0.691 7.224 -1.819 1.00 88.75 103 MET A O 1
ATOM 791 N N . GLY A 1 104 ? 0.712 8.062 0.264 1.00 92.62 104 GLY A N 1
ATOM 792 C CA . GLY A 1 104 ? 2.175 7.987 0.428 1.00 92.62 104 GLY A CA 1
ATOM 793 C C . GLY A 1 104 ? 2.774 6.607 0.107 1.00 92.62 104 GLY A C 1
ATOM 794 O O . GLY A 1 104 ? 3.885 6.504 -0.403 1.00 92.62 104 GLY A O 1
ATOM 795 N N . SER A 1 105 ? 2.002 5.530 0.286 1.00 92.94 105 SER A N 1
ATOM 796 C CA . SER A 1 105 ? 2.417 4.174 -0.106 1.00 92.94 105 SER A CA 1
ATOM 797 C C . SER A 1 105 ? 2.687 4.001 -1.610 1.00 92.94 105 SER A C 1
ATOM 799 O O . SER A 1 105 ? 3.499 3.154 -1.981 1.00 92.94 105 SER A O 1
ATOM 801 N N . LEU A 1 106 ? 2.043 4.792 -2.480 1.00 94.56 106 LEU A N 1
ATOM 802 C CA . LEU A 1 106 ? 2.328 4.785 -3.916 1.00 94.56 106 LEU A CA 1
ATOM 803 C C . LEU A 1 106 ? 3.634 5.510 -4.225 1.00 94.56 106 LEU A C 1
ATOM 805 O O . LEU A 1 106 ? 4.416 5.016 -5.034 1.00 94.56 106 LEU A O 1
ATOM 809 N N . LEU A 1 107 ? 3.900 6.623 -3.535 1.00 95.62 107 LEU A N 1
ATOM 810 C CA . LEU A 1 107 ? 5.176 7.327 -3.634 1.00 95.62 107 LEU A CA 1
ATOM 811 C C . LEU A 1 107 ? 6.335 6.400 -3.253 1.00 95.62 107 LEU A C 1
ATOM 813 O O . LEU A 1 107 ? 7.304 6.308 -3.996 1.00 95.62 107 LEU A O 1
ATOM 817 N N . THR A 1 108 ? 6.199 5.631 -2.167 1.00 96.06 108 THR A N 1
ATOM 818 C CA . THR A 1 108 ? 7.206 4.633 -1.768 1.00 96.06 108 THR A CA 1
ATOM 819 C C . THR A 1 108 ? 7.498 3.622 -2.878 1.00 96.06 108 THR A C 1
ATOM 821 O O . THR A 1 108 ? 8.655 3.301 -3.131 1.00 96.06 108 THR A O 1
ATOM 824 N N . VAL A 1 109 ? 6.468 3.106 -3.554 1.00 97.44 109 VAL A N 1
ATOM 825 C CA . VAL A 1 109 ? 6.645 2.133 -4.646 1.00 97.44 109 VAL A CA 1
ATOM 826 C C . VAL A 1 109 ? 7.380 2.753 -5.832 1.00 97.44 109 VAL A C 1
ATOM 828 O O . VAL A 1 109 ? 8.267 2.117 -6.404 1.00 97.44 109 VAL A O 1
ATOM 831 N N . VAL A 1 110 ? 7.013 3.981 -6.199 1.00 97.44 110 VAL A N 1
ATOM 832 C CA . VAL A 1 110 ? 7.646 4.710 -7.302 1.00 97.44 110 VAL A CA 1
ATOM 833 C C . VAL A 1 110 ? 9.104 5.019 -6.982 1.00 97.44 110 VAL A C 1
ATOM 835 O O . VAL A 1 110 ? 9.969 4.755 -7.813 1.00 97.44 110 VAL A O 1
ATOM 838 N N . GLU A 1 111 ? 9.388 5.461 -5.761 1.00 97.94 111 GLU A N 1
ATOM 839 C CA . GLU A 1 111 ? 10.744 5.734 -5.288 1.00 97.94 111 GLU A CA 1
ATOM 840 C C . GLU A 1 111 ? 11.630 4.482 -5.323 1.00 97.94 111 GLU A C 1
ATOM 842 O O . GLU A 1 111 ? 12.754 4.523 -5.819 1.00 97.94 111 GLU A O 1
ATOM 847 N N . VAL A 1 112 ? 11.112 3.333 -4.868 1.00 98.31 112 VAL A N 1
ATOM 848 C CA . VAL A 1 112 ? 11.831 2.047 -4.935 1.00 98.31 112 VAL A CA 1
ATOM 849 C C . VAL A 1 112 ? 12.215 1.697 -6.373 1.00 98.31 112 VAL A C 1
ATOM 851 O O . VAL A 1 112 ? 13.322 1.212 -6.607 1.00 98.31 112 VAL A O 1
ATOM 854 N N . ALA A 1 113 ? 11.321 1.931 -7.335 1.00 98.12 113 ALA A N 1
ATOM 855 C CA . ALA A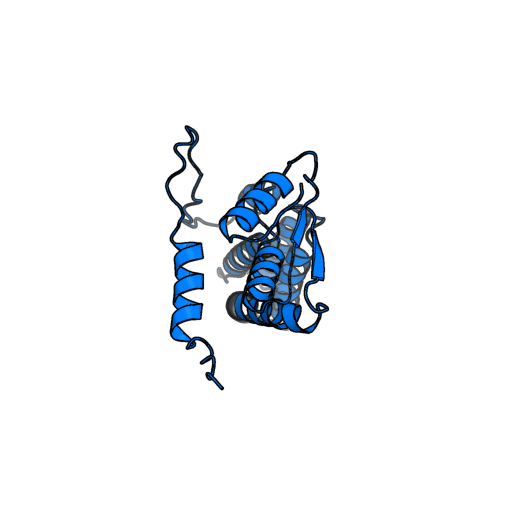 1 113 ? 11.609 1.673 -8.740 1.00 98.12 113 ALA A CA 1
ATOM 856 C C . ALA A 1 113 ? 12.612 2.680 -9.316 1.00 98.12 113 ALA A C 1
ATOM 858 O O . ALA A 1 113 ? 13.544 2.277 -10.004 1.00 98.12 113 ALA A O 1
ATOM 859 N N . PHE A 1 114 ? 12.451 3.974 -9.035 1.00 97.88 114 PHE A N 1
ATOM 860 C CA . PHE A 1 114 ? 13.332 5.010 -9.575 1.00 97.88 114 PHE A CA 1
ATOM 861 C C . PHE A 1 114 ? 14.762 4.863 -9.054 1.00 97.88 114 PHE A C 1
ATOM 863 O O . PHE A 1 114 ? 15.684 4.832 -9.864 1.00 97.88 114 PHE A O 1
ATOM 870 N N . ARG A 1 115 ? 14.946 4.629 -7.748 1.00 98.44 115 ARG A N 1
ATOM 871 C CA . ARG A 1 115 ? 16.269 4.335 -7.169 1.00 98.44 115 ARG A CA 1
ATOM 872 C C . ARG A 1 115 ? 16.917 3.096 -7.770 1.00 98.44 115 ARG A C 1
ATOM 874 O O . ARG A 1 115 ? 18.122 3.056 -7.967 1.00 98.44 115 ARG A O 1
ATOM 881 N N . ALA A 1 116 ? 16.130 2.060 -8.058 1.00 98.19 116 ALA A N 1
ATOM 882 C CA . ALA A 1 116 ? 16.662 0.851 -8.680 1.00 98.19 116 ALA A CA 1
ATOM 883 C C . ALA A 1 116 ? 17.082 1.074 -10.143 1.00 98.19 116 ALA A C 1
ATOM 885 O O . ALA A 1 116 ? 17.976 0.388 -10.628 1.00 98.19 116 ALA A O 1
ATOM 886 N N . ALA A 1 117 ? 16.431 2.006 -10.842 1.00 97.19 117 ALA A N 1
ATOM 887 C CA . ALA A 1 117 ? 16.712 2.341 -12.234 1.00 97.19 117 ALA A CA 1
ATOM 888 C C . ALA A 1 117 ? 17.881 3.322 -12.411 1.00 97.19 117 ALA A C 1
ATOM 890 O O . ALA A 1 117 ? 18.470 3.357 -13.488 1.00 97.19 117 ALA A O 1
ATOM 891 N N . GLU A 1 118 ? 18.185 4.126 -11.393 1.00 95.94 118 GLU A N 1
ATOM 892 C CA . GLU A 1 118 ? 19.166 5.216 -11.444 1.00 95.94 118 GLU A CA 1
ATOM 893 C C . GLU A 1 118 ? 20.567 4.789 -11.928 1.00 95.94 118 GLU A C 1
ATOM 895 O O . GLU A 1 118 ? 21.088 5.459 -12.818 1.00 95.94 118 GLU A O 1
ATOM 900 N N . PRO A 1 119 ? 21.155 3.661 -11.478 1.00 96.38 119 PRO A N 1
ATOM 901 C CA . PRO A 1 119 ? 22.505 3.268 -11.895 1.00 96.38 119 PRO A CA 1
ATOM 902 C C . PRO A 1 119 ? 22.578 2.611 -13.284 1.00 96.38 119 PRO A C 1
ATOM 904 O O . PRO A 1 119 ? 23.646 2.161 -13.691 1.00 96.38 119 PRO A O 1
ATOM 907 N N . ALA A 1 120 ? 21.451 2.443 -13.981 1.00 95.50 120 ALA A N 1
ATOM 908 C CA . ALA A 1 120 ? 21.393 1.630 -15.190 1.00 95.50 120 ALA A CA 1
ATOM 909 C C . ALA A 1 120 ? 22.059 2.319 -16.390 1.00 95.50 120 ALA A C 1
ATOM 911 O O . ALA A 1 120 ? 21.656 3.417 -16.777 1.00 95.50 120 ALA A O 1
ATOM 912 N N . VAL A 1 121 ? 23.001 1.623 -17.035 1.00 96.25 121 VAL A N 1
ATOM 913 C CA . VAL A 1 121 ? 23.634 2.066 -18.291 1.00 96.25 121 VAL A CA 1
ATOM 914 C C . VAL A 1 121 ? 22.978 1.438 -19.522 1.00 96.25 121 VAL A C 1
ATOM 916 O O . VAL A 1 121 ? 23.078 1.970 -20.626 1.00 96.25 121 VAL A O 1
ATOM 919 N N . THR A 1 122 ? 22.215 0.359 -19.335 1.00 95.94 122 THR A N 1
ATOM 920 C CA . THR A 1 122 ? 21.362 -0.237 -20.371 1.00 95.94 122 THR A CA 1
ATOM 921 C C . THR A 1 122 ? 19.907 -0.408 -19.904 1.00 95.94 122 THR A C 1
ATOM 923 O O . THR A 1 122 ? 19.644 -0.589 -18.710 1.00 95.94 122 THR A O 1
ATOM 926 N N . PRO A 1 123 ? 18.926 -0.409 -20.831 1.00 95.19 123 PRO A N 1
ATOM 927 C CA . PRO A 1 123 ? 17.529 -0.709 -20.507 1.00 95.19 123 PRO A CA 1
ATOM 928 C C . PRO A 1 123 ? 17.357 -2.070 -19.825 1.00 95.19 123 PRO A C 1
ATOM 930 O O . PRO A 1 123 ? 16.579 -2.192 -18.883 1.00 95.19 123 PRO A O 1
ATOM 933 N N . SER A 1 124 ? 18.106 -3.084 -20.267 1.00 96.31 124 SER A N 1
ATOM 934 C CA . SER A 1 124 ? 18.035 -4.442 -19.725 1.00 96.31 124 SER A CA 1
ATOM 935 C C . SER A 1 124 ? 18.504 -4.515 -18.267 1.00 96.31 124 SER A C 1
ATOM 937 O O . SER A 1 124 ? 17.875 -5.165 -17.428 1.00 96.31 124 SER A O 1
ATOM 939 N N . GLU A 1 125 ? 19.592 -3.825 -17.916 1.00 96.56 125 GLU A N 1
ATOM 940 C CA . GLU A 1 125 ? 20.040 -3.714 -16.522 1.00 96.56 125 GLU A CA 1
ATOM 941 C C . GLU A 1 125 ? 19.018 -2.991 -15.653 1.00 96.56 125 GLU A C 1
ATOM 943 O O . GLU A 1 125 ? 18.664 -3.502 -14.588 1.00 96.56 125 GLU A O 1
ATOM 948 N N . GLY A 1 126 ? 18.499 -1.855 -16.128 1.00 97.44 126 GLY A N 1
ATOM 949 C CA . GLY A 1 126 ? 17.482 -1.083 -15.421 1.00 97.44 126 GLY A CA 1
ATOM 950 C C . GLY A 1 126 ? 16.199 -1.880 -15.200 1.00 97.44 126 GLY A C 1
ATOM 951 O O . GLY A 1 126 ? 15.694 -1.943 -14.078 1.00 97.44 126 GLY A O 1
ATOM 952 N N . ALA A 1 127 ? 15.709 -2.567 -16.234 1.00 97.12 127 ALA A N 1
ATOM 953 C CA . ALA A 1 127 ? 14.537 -3.435 -16.160 1.00 97.12 127 ALA A CA 1
ATOM 954 C C . ALA A 1 127 ? 14.712 -4.523 -15.093 1.00 97.12 127 ALA A C 1
ATOM 956 O O . ALA A 1 127 ? 13.860 -4.677 -14.214 1.00 97.12 127 ALA A O 1
ATOM 957 N N . ARG A 1 128 ? 15.855 -5.223 -15.114 1.00 97.75 128 ARG A N 1
ATOM 958 C CA . ARG A 1 128 ? 16.184 -6.266 -14.132 1.00 97.75 128 ARG A CA 1
ATOM 959 C C . ARG A 1 128 ? 16.333 -5.705 -12.717 1.00 97.75 128 ARG A C 1
ATOM 961 O O . ARG A 1 128 ? 15.905 -6.344 -11.756 1.00 97.75 128 ARG A O 1
ATOM 968 N N . ALA A 1 129 ? 16.927 -4.524 -12.556 1.00 98.19 129 ALA A N 1
ATOM 969 C CA . ALA A 1 129 ? 17.085 -3.886 -11.251 1.00 98.19 129 ALA A CA 1
ATOM 970 C C . ALA A 1 129 ? 15.731 -3.481 -10.646 1.00 98.19 129 ALA A C 1
ATOM 972 O O . ALA A 1 129 ? 15.452 -3.816 -9.490 1.00 98.19 129 ALA A O 1
ATOM 973 N N . VAL A 1 130 ? 14.865 -2.844 -11.440 1.00 98.31 130 VAL A N 1
ATOM 974 C CA . VAL A 1 130 ? 13.499 -2.477 -11.039 1.00 98.31 130 VAL A CA 1
ATOM 975 C C . VAL A 1 130 ? 12.677 -3.717 -10.704 1.00 98.31 130 VAL A C 1
ATOM 977 O O . VAL A 1 130 ? 12.007 -3.749 -9.672 1.00 98.31 130 VAL A O 1
ATOM 980 N N . GLU A 1 131 ? 12.753 -4.761 -11.530 1.00 97.94 131 GLU A N 1
ATOM 981 C CA . GLU A 1 131 ? 12.067 -6.026 -11.278 1.00 97.94 131 GLU A CA 1
ATOM 982 C C . GLU A 1 131 ? 12.482 -6.636 -9.939 1.00 97.94 131 GLU A C 1
ATOM 984 O O . GLU A 1 131 ? 11.624 -6.877 -9.086 1.00 97.94 131 GLU A O 1
ATOM 989 N N . ARG A 1 132 ? 13.789 -6.794 -9.693 1.00 98.38 132 ARG A N 1
ATOM 990 C CA . ARG A 1 132 ? 14.299 -7.309 -8.413 1.00 98.38 132 ARG A CA 1
ATOM 991 C C . ARG A 1 132 ? 13.850 -6.456 -7.228 1.00 98.38 132 ARG A C 1
ATOM 993 O O . ARG A 1 132 ? 13.516 -6.998 -6.172 1.00 98.38 132 ARG A O 1
ATOM 1000 N N . ALA A 1 133 ? 13.856 -5.132 -7.376 1.00 98.50 133 ALA A N 1
ATOM 1001 C CA . ALA A 1 133 ? 13.453 -4.214 -6.317 1.00 98.50 133 ALA A CA 1
ATOM 1002 C C . ALA A 1 133 ? 11.961 -4.325 -5.979 1.00 98.50 133 ALA A C 1
ATOM 1004 O O . ALA A 1 133 ? 11.600 -4.426 -4.803 1.00 98.50 133 ALA A O 1
ATOM 1005 N N . LEU A 1 134 ? 11.099 -4.376 -6.993 1.00 98.06 134 LEU A N 1
ATOM 1006 C CA . LEU A 1 134 ? 9.654 -4.472 -6.807 1.00 98.06 134 LEU A CA 1
ATOM 1007 C C . LEU A 1 134 ? 9.210 -5.877 -6.380 1.00 98.06 134 LEU A C 1
ATOM 1009 O O . LEU A 1 134 ? 8.284 -5.995 -5.580 1.00 98.06 134 LEU A O 1
ATOM 1013 N N . GLU A 1 135 ? 9.890 -6.939 -6.816 1.00 97.62 135 GLU A N 1
ATOM 1014 C CA . GLU A 1 135 ? 9.656 -8.293 -6.295 1.00 97.62 135 GLU A CA 1
ATOM 1015 C C . GLU A 1 135 ? 10.046 -8.411 -4.820 1.00 97.62 135 GLU A C 1
ATOM 1017 O O . GLU A 1 135 ? 9.295 -8.963 -4.011 1.00 97.62 135 GLU A O 1
ATOM 1022 N N . ARG A 1 136 ? 11.185 -7.822 -4.432 1.00 97.88 136 ARG A N 1
ATOM 1023 C CA . ARG A 1 136 ? 11.573 -7.714 -3.021 1.00 97.88 136 ARG A CA 1
ATOM 1024 C C . ARG A 1 136 ? 10.504 -6.981 -2.214 1.00 97.88 136 ARG A C 1
ATOM 1026 O O . ARG A 1 136 ? 10.067 -7.500 -1.192 1.00 97.88 136 ARG A O 1
ATOM 1033 N N . PHE A 1 137 ? 10.029 -5.832 -2.696 1.00 96.94 137 PHE A N 1
ATOM 1034 C CA . PHE A 1 137 ? 8.941 -5.095 -2.051 1.00 96.94 137 PHE A CA 1
ATOM 1035 C C . PHE A 1 137 ? 7.682 -5.962 -1.873 1.00 96.94 137 PHE A C 1
ATOM 1037 O O . PHE A 1 137 ? 7.144 -6.061 -0.770 1.00 96.94 137 PHE A O 1
ATOM 1044 N N . LEU A 1 138 ? 7.231 -6.639 -2.935 1.00 96.12 138 LEU A N 1
ATOM 1045 C CA . LEU A 1 138 ? 6.022 -7.471 -2.919 1.00 96.12 138 LEU A CA 1
ATOM 1046 C C . LEU A 1 138 ? 6.117 -8.661 -1.956 1.00 96.12 138 LEU A C 1
ATOM 1048 O O . LEU A 1 138 ? 5.108 -9.019 -1.331 1.00 96.12 138 LEU A O 1
ATOM 1052 N N . ARG A 1 139 ? 7.307 -9.259 -1.840 1.00 96.38 139 ARG A N 1
ATOM 1053 C CA . ARG A 1 139 ? 7.607 -10.377 -0.937 1.00 96.38 139 ARG A CA 1
ATOM 1054 C C . ARG A 1 139 ? 7.737 -9.932 0.518 1.00 96.38 139 ARG A C 1
ATOM 1056 O O . ARG A 1 139 ? 7.244 -10.618 1.414 1.00 96.38 139 ARG A O 1
ATOM 1063 N N . ASP A 1 140 ? 8.396 -8.805 0.767 1.00 95.00 140 ASP A N 1
ATOM 1064 C CA . ASP A 1 140 ? 8.757 -8.389 2.123 1.00 95.00 140 ASP A CA 1
ATOM 1065 C C . ASP A 1 140 ? 7.628 -7.610 2.814 1.00 95.00 140 ASP A C 1
ATOM 1067 O O . ASP A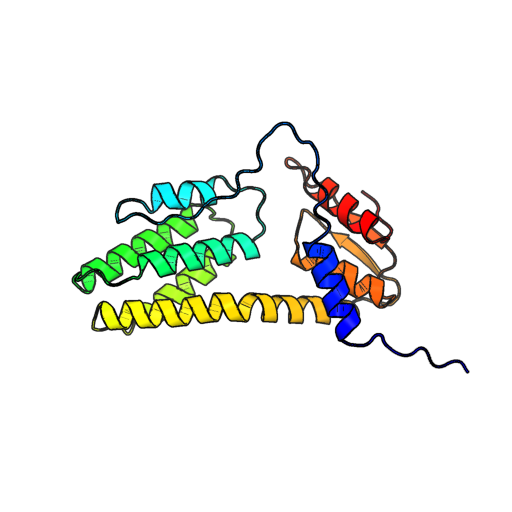 1 140 ? 7.492 -7.682 4.038 1.00 95.00 140 ASP A O 1
ATOM 1071 N N . GLN A 1 141 ? 6.763 -6.931 2.051 1.00 92.69 141 GLN A N 1
ATOM 1072 C CA . GLN A 1 141 ? 5.664 -6.122 2.586 1.00 92.69 141 GLN A CA 1
ATOM 1073 C C . GLN A 1 141 ? 4.704 -6.916 3.503 1.00 92.69 141 GLN A C 1
ATOM 1075 O O . GLN A 1 141 ? 4.443 -6.434 4.609 1.00 92.69 141 GLN A O 1
ATOM 1080 N N . PRO A 1 142 ? 4.210 -8.127 3.157 1.00 90.69 142 PRO A N 1
ATOM 1081 C CA . PRO A 1 142 ? 3.360 -8.901 4.068 1.00 90.69 142 PRO A CA 1
ATOM 1082 C C . PRO A 1 142 ? 4.065 -9.264 5.379 1.00 90.69 142 PRO A C 1
ATOM 1084 O O . PRO A 1 142 ? 3.456 -9.221 6.446 1.00 90.69 142 PRO A O 1
ATOM 1087 N N . ARG A 1 143 ? 5.367 -9.577 5.316 1.00 93.31 143 ARG A N 1
ATOM 1088 C CA . ARG A 1 143 ? 6.175 -9.908 6.499 1.00 93.31 143 ARG A CA 1
ATOM 1089 C C . ARG A 1 143 ? 6.372 -8.682 7.387 1.00 93.31 143 ARG A C 1
ATOM 1091 O O . ARG A 1 143 ? 6.260 -8.789 8.605 1.00 93.31 143 ARG A O 1
ATOM 1098 N N . ALA A 1 144 ? 6.641 -7.521 6.792 1.00 91.88 144 ALA A N 1
ATOM 1099 C CA . ALA A 1 144 ? 6.752 -6.258 7.516 1.00 91.88 144 ALA A CA 1
ATOM 1100 C C . ALA A 1 144 ? 5.437 -5.897 8.219 1.00 91.88 144 ALA A C 1
ATOM 1102 O O . ALA A 1 144 ? 5.449 -5.585 9.410 1.00 91.88 144 ALA A O 1
ATOM 1103 N N . LEU A 1 145 ? 4.310 -6.035 7.516 1.00 91.12 145 LEU A N 1
ATOM 1104 C CA . LEU A 1 145 ? 2.985 -5.818 8.085 1.00 91.12 145 LEU A CA 1
ATOM 1105 C C . LEU A 1 145 ? 2.702 -6.777 9.250 1.00 91.12 145 LEU A C 1
ATOM 1107 O O . LEU A 1 145 ? 2.304 -6.331 10.322 1.00 91.12 145 LEU A O 1
ATOM 1111 N N . ALA A 1 146 ? 2.963 -8.075 9.076 1.00 92.88 146 ALA A N 1
ATOM 1112 C CA . ALA A 1 146 ? 2.765 -9.069 10.129 1.00 92.88 146 ALA A CA 1
ATOM 1113 C C . ALA A 1 146 ? 3.601 -8.764 11.383 1.00 92.88 146 ALA A C 1
ATOM 1115 O O . ALA A 1 146 ? 3.098 -8.873 12.501 1.00 92.88 146 ALA A O 1
ATOM 1116 N N . ARG A 1 147 ? 4.856 -8.322 11.213 1.00 94.81 147 ARG A N 1
ATOM 1117 C CA . ARG A 1 147 ? 5.709 -7.889 12.333 1.00 94.81 147 ARG A CA 1
ATOM 1118 C C . ARG A 1 147 ? 5.150 -6.660 13.044 1.00 94.81 147 ARG A C 1
ATOM 1120 O O 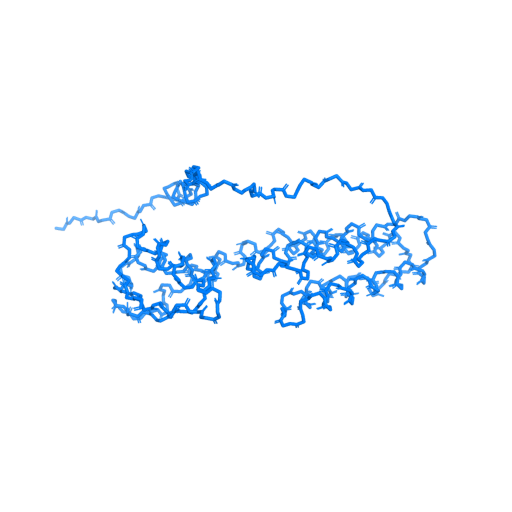. ARG A 1 147 ? 5.160 -6.632 14.269 1.00 94.81 147 ARG A O 1
ATOM 1127 N N . ALA A 1 148 ? 4.664 -5.664 12.302 1.00 92.88 148 ALA A N 1
ATOM 1128 C CA . ALA A 1 148 ? 4.053 -4.474 12.890 1.00 92.88 148 ALA A CA 1
ATOM 1129 C C . ALA A 1 148 ? 2.796 -4.838 13.699 1.00 92.88 148 ALA A C 1
ATOM 1131 O O . ALA A 1 148 ? 2.693 -4.482 14.870 1.00 92.88 148 ALA A O 1
ATOM 1132 N N . VAL A 1 149 ? 1.901 -5.640 13.114 1.00 95.38 149 VAL A N 1
ATOM 1133 C CA . VAL A 1 149 ? 0.685 -6.155 13.764 1.00 95.38 149 VAL A CA 1
ATOM 1134 C C . VAL A 1 149 ? 1.010 -6.924 15.048 1.00 95.38 149 VAL A C 1
ATOM 1136 O O . VAL A 1 149 ? 0.375 -6.708 16.078 1.00 95.38 149 VAL A O 1
ATOM 1139 N N . ALA A 1 150 ? 2.027 -7.789 15.019 1.00 94.00 150 ALA A N 1
ATOM 1140 C CA . ALA A 1 150 ? 2.408 -8.606 16.168 1.00 94.00 150 ALA A CA 1
ATOM 1141 C C . ALA A 1 150 ? 2.959 -7.797 17.355 1.00 94.00 150 ALA A C 1
ATOM 1143 O O . ALA A 1 150 ? 2.916 -8.289 18.480 1.00 94.00 150 ALA A O 1
ATOM 1144 N N . ARG A 1 151 ? 3.461 -6.575 17.126 1.00 95.75 151 ARG A N 1
ATOM 1145 C CA . ARG A 1 151 ? 3.992 -5.702 18.186 1.00 95.75 151 ARG A CA 1
ATOM 1146 C C . ARG A 1 151 ? 2.897 -4.994 18.977 1.00 95.75 151 ARG A C 1
ATOM 1148 O O . ARG A 1 151 ? 3.067 -4.798 20.174 1.00 95.75 151 ARG A O 1
ATOM 1155 N N . VAL A 1 152 ? 1.774 -4.654 18.341 1.00 95.25 152 VAL A N 1
ATOM 1156 C CA . VAL A 1 152 ? 0.709 -3.831 18.946 1.00 95.25 152 VAL A CA 1
ATOM 1157 C C . VAL A 1 152 ? 0.229 -4.335 20.314 1.00 95.25 152 VAL A C 1
ATOM 1159 O O . VAL A 1 152 ? 0.143 -3.519 21.228 1.00 95.25 152 VAL A O 1
ATOM 1162 N N . PRO A 1 153 ? -0.013 -5.640 20.543 1.00 95.50 153 PRO A N 1
ATOM 1163 C CA . PRO A 1 153 ? -0.475 -6.115 21.849 1.00 95.50 153 PRO A CA 1
ATOM 1164 C C . PRO A 1 153 ? 0.475 -5.790 23.009 1.00 95.50 153 PRO A C 1
ATOM 1166 O O . PRO A 1 153 ? 0.022 -5.625 24.139 1.00 95.50 153 PRO A O 1
ATOM 1169 N N . HIS A 1 154 ? 1.779 -5.694 22.735 1.00 95.56 154 HIS A N 1
ATOM 1170 C CA . HIS A 1 154 ? 2.796 -5.364 23.734 1.00 95.56 154 HIS A CA 1
ATOM 1171 C C . HIS A 1 154 ? 2.830 -3.870 24.075 1.00 95.56 154 HIS A C 1
ATOM 1173 O O . HIS A 1 154 ? 3.341 -3.507 25.127 1.00 95.56 154 HIS A O 1
ATOM 1179 N N . LEU A 1 155 ? 2.275 -3.023 23.206 1.00 95.75 155 LEU A N 1
ATOM 1180 C CA . LEU A 1 155 ? 2.215 -1.572 23.390 1.00 95.75 155 LEU A CA 1
ATOM 1181 C C . LEU A 1 155 ? 0.961 -1.129 24.152 1.00 95.75 155 LEU A C 1
ATOM 1183 O O . LEU A 1 155 ? 0.943 -0.054 24.741 1.00 95.75 155 LEU A O 1
ATOM 1187 N N . LEU A 1 156 ? -0.100 -1.938 24.132 1.00 95.94 156 LEU A N 1
ATOM 1188 C CA . LEU A 1 156 ? -1.357 -1.600 24.797 1.00 95.94 156 LEU A CA 1
ATOM 1189 C C . LEU A 1 156 ? -1.275 -1.874 26.298 1.00 95.94 156 LEU A C 1
ATOM 1191 O O . LEU A 1 156 ? -0.728 -2.915 26.665 1.00 95.94 156 LEU A O 1
ATOM 1195 N N . PRO A 1 157 ? -1.880 -1.044 27.169 1.00 94.62 157 PRO A N 1
ATOM 1196 C CA . PRO A 1 157 ? -2.084 -1.394 28.573 1.00 94.62 157 PRO A CA 1
ATOM 1197 C C . PRO A 1 157 ? -2.991 -2.632 28.717 1.00 94.62 157 PRO A C 1
ATOM 1199 O O . PRO A 1 157 ? -3.576 -3.127 27.751 1.00 94.62 157 PRO A O 1
ATOM 1202 N N . ARG A 1 158 ? -3.091 -3.190 29.931 1.00 94.00 158 ARG A N 1
ATOM 1203 C CA . ARG A 1 158 ? -4.022 -4.305 30.187 1.00 94.00 158 ARG A CA 1
ATOM 1204 C C . ARG A 1 158 ? -5.456 -3.819 29.975 1.00 94.00 158 ARG A C 1
ATOM 1206 O O . ARG A 1 158 ? -5.818 -2.781 30.512 1.00 94.00 158 ARG A O 1
ATOM 1213 N N . ARG A 1 159 ? -6.264 -4.609 29.257 1.00 95.38 159 ARG A N 1
ATOM 1214 C CA . ARG A 1 159 ? -7.687 -4.325 28.990 1.00 95.38 159 ARG A CA 1
ATOM 1215 C C . ARG A 1 159 ? -7.924 -2.934 28.375 1.00 95.38 159 ARG A C 1
ATOM 1217 O O . ARG A 1 159 ? -8.854 -2.240 28.762 1.00 95.38 159 ARG A O 1
ATOM 1224 N N . ALA A 1 160 ? -7.090 -2.542 27.417 1.00 98.00 160 ALA A N 1
ATOM 1225 C CA . ALA A 1 160 ? -7.219 -1.270 26.718 1.00 98.00 160 ALA A CA 1
ATOM 1226 C C . ALA A 1 160 ? -8.557 -1.153 25.969 1.00 98.00 160 ALA A C 1
ATOM 1228 O O . ALA A 1 160 ? -9.053 -2.140 25.417 1.00 98.00 160 ALA A O 1
ATOM 1229 N N . THR A 1 161 ? -9.077 0.068 25.883 1.00 98.19 161 THR A N 1
ATOM 1230 C CA . THR A 1 161 ? -10.092 0.453 24.898 1.00 98.19 161 THR A CA 1
ATOM 1231 C C . THR A 1 161 ? -9.402 1.267 23.815 1.00 98.19 161 THR A C 1
ATOM 1233 O O . THR A 1 161 ? -8.702 2.231 24.122 1.00 98.19 161 THR A O 1
ATOM 1236 N N . CYS A 1 162 ? -9.555 0.871 22.555 1.00 97.75 162 CYS A N 1
ATOM 1237 C CA . CYS A 1 162 ? -8.935 1.570 21.429 1.00 97.75 162 CYS A CA 1
ATOM 1238 C C . CYS A 1 162 ? -9.982 2.306 20.598 1.00 97.75 162 CYS A C 1
ATOM 1240 O O . CYS A 1 162 ? -11.062 1.778 20.367 1.00 97.75 162 CYS A O 1
ATOM 1242 N N . LEU A 1 163 ? -9.636 3.484 20.086 1.00 97.81 163 LEU A N 1
ATOM 1243 C CA . LEU A 1 163 ? -10.402 4.165 19.045 1.00 97.81 163 LEU A CA 1
ATOM 1244 C C . LEU A 1 163 ? -9.808 3.818 17.675 1.00 97.81 163 LEU A C 1
ATOM 1246 O O . LEU A 1 163 ? -8.586 3.782 17.514 1.00 97.81 163 LEU A O 1
ATOM 1250 N N . THR A 1 164 ? -10.655 3.589 16.677 1.00 97.06 164 THR A N 1
ATOM 1251 C CA . THR A 1 164 ? -10.228 3.475 15.282 1.00 97.06 164 THR A CA 1
ATOM 1252 C C . THR A 1 164 ? -11.135 4.264 14.344 1.00 97.06 164 THR A C 1
ATOM 1254 O O . THR A 1 164 ? -12.294 4.545 14.648 1.00 97.06 164 THR A O 1
ATOM 1257 N N . LEU A 1 165 ? -10.569 4.626 13.197 1.00 95.31 165 LEU A N 1
ATOM 1258 C CA . LEU A 1 165 ? -11.201 5.390 12.133 1.00 95.31 165 LEU A CA 1
ATOM 1259 C C . LEU A 1 165 ? -10.980 4.653 10.807 1.00 95.31 165 LEU A C 1
ATOM 1261 O O . LEU A 1 165 ? -9.900 4.113 10.553 1.00 95.31 165 LEU A O 1
ATOM 1265 N N . SER A 1 166 ? -11.989 4.695 9.943 1.00 91.19 166 SER A N 1
ATOM 1266 C CA . SER A 1 166 ? -12.016 4.106 8.605 1.00 91.19 166 SER A CA 1
ATOM 1267 C C . SER A 1 166 ? -11.827 2.580 8.609 1.00 91.19 166 SER A C 1
ATOM 1269 O O . SER A 1 166 ? -12.177 1.877 9.564 1.00 91.19 166 SER A O 1
ATOM 1271 N N . SER A 1 167 ? -11.337 2.029 7.498 1.00 90.06 167 SER A N 1
ATOM 1272 C CA . SER A 1 167 ? -11.067 0.606 7.339 1.00 90.06 167 SER A CA 1
ATOM 1273 C C . SER A 1 167 ? -9.609 0.352 6.990 1.00 90.06 167 SER A C 1
ATOM 1275 O O . SER A 1 167 ? -9.132 0.648 5.897 1.00 90.06 167 SER A O 1
ATOM 1277 N N . SER A 1 168 ? -8.890 -0.255 7.935 1.00 92.06 168 SER A N 1
ATOM 1278 C CA . SER A 1 168 ? -7.503 -0.672 7.754 1.00 92.06 168 SER A CA 1
ATOM 1279 C C . SER A 1 168 ? -7.342 -2.141 8.114 1.00 92.06 168 SER A C 1
ATOM 1281 O O . SER A 1 168 ? -7.534 -2.545 9.260 1.00 92.06 168 SER A O 1
ATOM 1283 N N . ALA A 1 169 ? -6.930 -2.952 7.137 1.00 89.50 169 ALA A N 1
ATOM 1284 C CA . ALA A 1 169 ? -6.634 -4.366 7.361 1.00 89.50 169 ALA A CA 1
ATOM 1285 C C . ALA A 1 169 ? -5.496 -4.565 8.380 1.00 89.50 169 ALA A C 1
ATOM 1287 O O . ALA A 1 169 ? -5.520 -5.521 9.153 1.00 89.50 169 ALA A O 1
ATOM 1288 N N . ALA A 1 170 ? -4.527 -3.643 8.409 1.00 92.38 170 ALA A N 1
ATOM 1289 C CA . ALA A 1 170 ? -3.439 -3.646 9.381 1.00 92.38 170 ALA A CA 1
ATOM 1290 C C . ALA A 1 170 ? -3.963 -3.439 10.807 1.00 92.38 170 ALA A C 1
ATOM 1292 O O . ALA A 1 170 ? -3.633 -4.209 11.707 1.00 92.38 170 ALA A O 1
ATOM 1293 N N . VAL A 1 171 ? -4.817 -2.429 10.996 1.00 95.44 171 VAL A N 1
ATOM 1294 C CA . VAL A 1 171 ? -5.403 -2.115 12.304 1.00 95.44 171 VAL A CA 1
ATOM 1295 C C . VAL A 1 171 ? -6.338 -3.230 12.756 1.00 95.44 171 VAL A C 1
ATOM 1297 O O . VAL A 1 171 ? -6.227 -3.680 13.889 1.00 95.44 171 VAL A O 1
ATOM 1300 N N . LEU A 1 172 ? -7.184 -3.753 11.864 1.00 95.19 172 LEU A N 1
ATOM 1301 C CA . LEU A 1 172 ? -8.049 -4.892 12.173 1.00 95.19 172 LEU A CA 1
ATOM 1302 C C . LEU A 1 172 ? -7.231 -6.092 12.672 1.00 95.19 172 LEU A C 1
ATOM 1304 O O . LEU A 1 172 ? -7.536 -6.649 13.724 1.00 95.19 172 LEU A O 1
ATOM 1308 N N . GLY A 1 173 ? -6.157 -6.453 11.961 1.00 95.31 173 GLY A N 1
ATOM 1309 C CA . GLY A 1 173 ? -5.266 -7.537 12.377 1.00 95.31 173 GLY A CA 1
ATOM 1310 C C . GLY A 1 173 ? -4.605 -7.278 13.734 1.00 95.31 173 GLY A C 1
ATOM 1311 O O . GLY A 1 173 ? -4.485 -8.195 14.544 1.00 95.31 173 GLY A O 1
ATOM 1312 N N . ALA A 1 174 ? -4.219 -6.032 14.011 1.00 97.12 174 ALA A N 1
ATOM 1313 C CA . ALA A 1 174 ? -3.634 -5.636 15.288 1.00 97.12 174 ALA A CA 1
ATOM 1314 C C . ALA A 1 174 ? -4.628 -5.719 16.454 1.00 97.12 174 ALA A C 1
ATOM 1316 O O . ALA A 1 174 ? -4.286 -6.261 17.505 1.00 97.12 174 ALA A O 1
ATOM 1317 N N . LEU A 1 175 ? -5.862 -5.248 16.260 1.00 97.62 175 LEU A N 1
ATOM 1318 C CA . LEU A 1 175 ? -6.923 -5.308 17.267 1.00 97.62 175 LEU A CA 1
ATOM 1319 C C . LEU A 1 175 ? -7.312 -6.759 17.578 1.00 97.62 175 LEU A C 1
ATOM 1321 O O . LEU A 1 175 ? -7.382 -7.136 18.746 1.00 97.62 175 LEU A O 1
ATOM 1325 N N . VAL A 1 176 ? -7.451 -7.606 16.553 1.00 96.88 176 VAL A N 1
ATOM 1326 C CA . VAL A 1 176 ? -7.683 -9.052 16.726 1.00 96.88 176 VAL A CA 1
ATOM 1327 C C . VAL A 1 176 ? -6.528 -9.705 17.491 1.00 96.88 176 VAL A C 1
ATOM 1329 O O . VAL A 1 176 ? -6.753 -10.430 18.461 1.00 96.88 176 VAL A O 1
ATOM 1332 N N . ALA A 1 177 ? -5.279 -9.413 17.115 1.00 96.56 177 ALA A N 1
ATOM 1333 C CA . ALA A 1 177 ? -4.103 -9.954 17.794 1.00 96.56 177 ALA A CA 1
ATOM 1334 C C . ALA A 1 177 ? -3.980 -9.488 19.258 1.00 96.56 177 ALA A C 1
ATOM 1336 O O . ALA A 1 177 ? -3.426 -10.217 20.088 1.00 96.56 177 ALA A O 1
ATOM 1337 N N . ALA A 1 178 ? -4.461 -8.284 19.576 1.00 97.56 178 ALA A N 1
ATOM 1338 C CA . ALA A 1 178 ? -4.479 -7.737 20.928 1.00 97.56 178 ALA A CA 1
ATOM 1339 C C . ALA A 1 178 ? -5.593 -8.344 21.784 1.00 97.56 178 ALA A C 1
ATOM 1341 O O . ALA A 1 178 ? -5.346 -8.717 22.935 1.00 97.56 178 ALA A O 1
ATOM 1342 N N . HIS A 1 179 ? -6.790 -8.503 21.217 1.00 97.31 179 HIS A N 1
ATOM 1343 C CA . HIS A 1 179 ? -7.909 -9.157 21.886 1.00 97.31 179 HIS A CA 1
ATOM 1344 C C . HIS A 1 179 ? -7.587 -10.616 22.220 1.00 97.31 179 HIS A C 1
ATOM 1346 O O . HIS A 1 179 ? -7.720 -11.024 23.371 1.00 97.31 179 HIS A O 1
ATOM 1352 N N . GLY A 1 180 ? -7.019 -11.367 21.268 1.00 95.19 180 GLY A N 1
ATOM 1353 C CA . GLY A 1 180 ? -6.593 -12.754 21.492 1.00 95.19 180 GLY A CA 1
ATOM 1354 C C . GLY A 1 180 ? -5.516 -12.928 22.574 1.00 95.19 180 GLY A C 1
ATOM 1355 O O . GLY A 1 180 ? -5.323 -14.031 23.076 1.00 95.19 180 GLY A O 1
ATOM 1356 N N . ARG A 1 181 ? -4.824 -11.849 22.968 1.00 95.75 181 ARG A N 1
ATOM 1357 C CA . ARG A 1 181 ? -3.861 -11.825 24.084 1.00 95.75 181 ARG A CA 1
ATOM 1358 C C . ARG A 1 181 ? -4.435 -11.233 25.378 1.00 95.75 181 ARG A C 1
ATOM 1360 O O . ARG A 1 181 ? -3.678 -10.965 26.309 1.00 95.75 181 ARG A O 1
ATOM 1367 N N . GLY A 1 182 ? -5.741 -10.967 25.438 1.00 95.81 182 GLY A N 1
ATOM 1368 C CA . GLY A 1 182 ? -6.396 -10.345 26.593 1.00 95.81 182 GLY A CA 1
ATOM 1369 C C . GLY A 1 182 ? -5.949 -8.903 26.864 1.00 95.81 182 GLY A C 1
ATOM 1370 O O . GLY A 1 182 ? -6.096 -8.405 27.981 1.00 95.81 182 GLY A O 1
ATOM 1371 N N . ARG A 1 183 ? -5.357 -8.227 25.868 1.00 97.69 183 ARG A N 1
ATOM 1372 C CA . ARG A 1 183 ? -4.876 -6.839 25.996 1.00 97.69 183 ARG A CA 1
ATOM 1373 C C . ARG A 1 183 ? -5.928 -5.811 25.606 1.00 97.69 183 ARG A C 1
ATOM 1375 O O . ARG A 1 183 ? -5.846 -4.689 26.079 1.00 97.69 183 ARG A O 1
ATOM 1382 N N . LEU A 1 184 ? -6.913 -6.193 24.798 1.00 98.12 184 LEU A N 1
ATOM 1383 C CA . LEU A 1 184 ? -7.967 -5.312 24.300 1.00 98.12 184 LEU A CA 1
ATOM 1384 C C . LEU A 1 184 ? -9.324 -5.719 24.883 1.00 98.12 184 LEU A C 1
ATOM 1386 O O . LEU A 1 184 ? -9.747 -6.865 24.713 1.00 98.12 184 LEU A O 1
ATOM 1390 N N . ALA A 1 185 ? -9.986 -4.778 25.553 1.00 98.00 185 ALA A N 1
ATOM 1391 C CA . ALA A 1 185 ? -11.316 -4.952 26.125 1.00 98.00 185 ALA A CA 1
ATOM 1392 C C . ALA A 1 185 ? -12.427 -4.539 25.155 1.00 98.00 185 ALA A C 1
ATOM 1394 O O . ALA A 1 185 ? -13.409 -5.264 25.039 1.00 98.00 185 ALA A O 1
ATOM 1395 N N . ALA A 1 186 ? -12.268 -3.410 24.461 1.00 98.25 186 ALA A N 1
ATOM 1396 C CA . ALA A 1 186 ? -13.274 -2.883 23.543 1.00 98.25 186 ALA A CA 1
ATOM 1397 C C . ALA A 1 186 ? -12.653 -1.988 22.461 1.00 98.25 186 ALA A C 1
ATOM 1399 O O . ALA A 1 186 ? -11.501 -1.553 22.575 1.00 98.25 186 ALA A O 1
ATOM 1400 N N . VAL A 1 187 ? -13.429 -1.699 21.417 1.00 98.62 187 VAL A N 1
ATOM 1401 C CA . VAL A 1 187 ? -13.058 -0.763 20.351 1.00 98.62 187 VAL A CA 1
ATOM 1402 C C . VAL A 1 187 ? -14.178 0.242 20.112 1.00 98.62 187 VAL A C 1
ATOM 1404 O O . VAL A 1 187 ? -15.319 -0.149 19.898 1.00 98.62 187 VAL A O 1
ATOM 1407 N N . ILE A 1 188 ? -13.840 1.526 20.093 1.00 98.62 188 ILE A N 1
ATOM 1408 C CA . ILE A 1 188 ? -14.704 2.591 19.584 1.00 98.62 188 ILE A CA 1
ATOM 1409 C C . ILE A 1 188 ? -14.373 2.770 18.100 1.00 98.62 188 ILE A C 1
ATOM 1411 O O . ILE A 1 188 ? -13.199 2.878 17.734 1.00 98.62 188 ILE A O 1
ATOM 1415 N N . VAL A 1 189 ? -15.377 2.762 17.231 1.00 98.44 189 VAL A N 1
ATOM 1416 C CA . VAL A 1 189 ? -15.203 2.825 15.779 1.00 98.44 189 VAL A CA 1
ATOM 1417 C C . VAL A 1 189 ? -15.963 4.026 15.245 1.00 98.44 189 VAL A C 1
ATOM 1419 O O . VAL A 1 189 ? -17.178 3.995 15.165 1.00 98.44 189 VAL A O 1
ATOM 1422 N N . ALA A 1 190 ? -15.258 5.063 14.804 1.00 97.81 190 ALA A N 1
ATOM 1423 C CA . ALA A 1 190 ? -15.924 6.181 14.145 1.00 97.81 190 ALA A CA 1
ATOM 1424 C C . ALA A 1 190 ? -16.494 5.745 12.782 1.00 97.81 190 ALA A C 1
ATOM 1426 O O . ALA A 1 190 ? -15.787 5.125 11.979 1.00 97.81 190 ALA A O 1
ATOM 1427 N N . GLU A 1 191 ? -17.743 6.113 12.471 1.00 96.31 191 GLU A N 1
ATOM 1428 C CA . GLU A 1 191 ? -18.443 5.637 11.266 1.00 96.31 191 GLU A CA 1
ATOM 1429 C C . GLU A 1 191 ? -17.727 5.970 9.944 1.00 96.31 191 GLU A C 1
ATOM 1431 O O . GLU A 1 191 ? -17.817 5.190 9.000 1.00 96.31 191 GLU A O 1
ATOM 1436 N N . SER A 1 192 ? -16.921 7.041 9.908 1.00 94.75 192 SER A N 1
ATOM 1437 C CA . SER A 1 192 ? -16.078 7.457 8.769 1.00 94.75 192 SER A CA 1
ATOM 1438 C C . SER A 1 192 ? -16.867 7.964 7.556 1.00 94.75 192 SER A C 1
ATOM 1440 O O . SER A 1 192 ? -16.860 7.379 6.475 1.00 94.75 192 SER A O 1
ATOM 1442 N N . ARG A 1 193 ? -17.582 9.081 7.728 1.00 93.00 193 ARG A N 1
ATOM 1443 C CA . ARG A 1 193 ? -18.295 9.757 6.632 1.00 93.00 193 ARG A CA 1
ATOM 1444 C C . ARG A 1 193 ? -17.325 10.299 5.564 1.00 93.00 193 ARG A C 1
ATOM 1446 O O . ARG A 1 193 ? -16.202 10.671 5.898 1.00 93.00 193 ARG A O 1
ATOM 1453 N N . PRO A 1 194 ? -17.762 10.397 4.291 1.00 91.31 194 PRO A N 1
ATOM 1454 C CA . PRO A 1 194 ? -19.082 10.013 3.770 1.00 91.31 194 PRO A CA 1
ATOM 1455 C C . PRO A 1 194 ? -19.196 8.531 3.365 1.00 91.31 194 PRO A C 1
ATOM 1457 O O . PRO A 1 194 ? -20.301 8.069 3.099 1.00 91.31 194 PRO A O 1
ATOM 1460 N N . GLY A 1 195 ? -18.083 7.790 3.298 1.00 86.94 195 GLY A N 1
ATOM 1461 C CA . GLY A 1 195 ? -18.047 6.397 2.827 1.00 86.94 195 GLY A CA 1
ATOM 1462 C C . GLY A 1 195 ? -18.586 5.370 3.826 1.00 86.94 195 GLY A C 1
ATOM 1463 O O . GLY A 1 195 ? -18.887 4.240 3.441 1.00 86.94 195 GLY A O 1
ATOM 1464 N N . CYS A 1 196 ? -18.724 5.767 5.092 1.00 93.19 196 CYS A N 1
ATOM 1465 C CA . CYS A 1 196 ? -19.165 4.936 6.207 1.00 93.19 196 CYS A CA 1
ATOM 1466 C C . CYS A 1 196 ? -18.318 3.656 6.382 1.00 93.19 196 CYS A C 1
ATOM 1468 O O . CYS A 1 196 ? -18.838 2.614 6.797 1.00 93.19 196 CYS A O 1
ATOM 1470 N N . GLU A 1 197 ? -17.015 3.684 6.060 1.00 92.69 197 GLU A N 1
ATOM 1471 C CA . GLU A 1 197 ? -16.191 2.466 6.105 1.00 92.69 197 GLU A CA 1
ATOM 1472 C C . GLU A 1 197 ? -16.033 1.914 7.530 1.00 92.69 197 GLU A C 1
ATOM 1474 O O . GLU A 1 197 ? -15.833 0.708 7.715 1.00 92.69 197 GLU A O 1
ATOM 1479 N N . GLY A 1 198 ? -16.183 2.773 8.543 1.00 95.38 198 GLY A N 1
ATOM 1480 C CA . GLY A 1 198 ? -16.181 2.393 9.951 1.00 95.38 198 GLY A CA 1
ATOM 1481 C C . GLY A 1 198 ? -17.292 1.404 10.298 1.00 95.38 198 GLY A C 1
ATOM 1482 O O . GLY A 1 198 ? -17.054 0.467 11.053 1.00 95.38 198 GLY A O 1
ATOM 1483 N N . VAL A 1 199 ? -18.467 1.502 9.666 1.00 95.88 199 VAL A N 1
ATOM 1484 C CA . VAL A 1 199 ? -19.576 0.550 9.879 1.00 95.88 199 VAL A CA 1
ATOM 1485 C C . VAL A 1 199 ? -19.165 -0.869 9.475 1.00 95.88 199 VAL A C 1
ATOM 1487 O O . VAL A 1 199 ? -19.438 -1.842 10.184 1.00 95.88 199 VAL A O 1
ATOM 1490 N N . ALA A 1 200 ? -18.465 -1.011 8.347 1.00 93.00 200 ALA A N 1
ATOM 1491 C CA . ALA A 1 200 ? -17.943 -2.303 7.911 1.00 93.00 200 ALA A CA 1
ATOM 1492 C C . ALA A 1 200 ? -16.829 -2.807 8.844 1.00 93.00 200 ALA A C 1
ATOM 1494 O O . ALA A 1 200 ? -16.779 -3.999 9.153 1.00 93.00 200 ALA A O 1
ATOM 1495 N N . THR A 1 201 ? -15.961 -1.916 9.330 1.00 95.69 201 THR A N 1
ATOM 1496 C CA . THR A 1 201 ? -14.926 -2.246 10.323 1.00 95.69 201 THR A CA 1
ATOM 1497 C C . THR A 1 201 ? -15.539 -2.738 11.638 1.00 95.69 201 THR A C 1
ATOM 1499 O O . THR A 1 201 ? -15.136 -3.793 12.130 1.00 95.69 201 THR A O 1
ATOM 1502 N N . ALA A 1 202 ? -16.556 -2.049 12.160 1.00 97.44 202 ALA A N 1
ATOM 1503 C CA . ALA A 1 202 ? -17.287 -2.426 13.367 1.00 97.44 202 ALA A CA 1
ATOM 1504 C C . ALA A 1 202 ? -17.904 -3.825 13.242 1.00 97.44 202 ALA A C 1
ATOM 1506 O O . ALA A 1 202 ? -17.695 -4.672 14.108 1.00 97.44 202 ALA A O 1
ATOM 1507 N N . ARG A 1 203 ? -18.568 -4.119 12.114 1.00 96.94 203 ARG A N 1
ATOM 1508 C CA . ARG A 1 203 ? -19.122 -5.458 11.832 1.00 96.94 203 ARG A CA 1
ATOM 1509 C C . ARG A 1 203 ? -18.050 -6.549 11.835 1.00 96.94 203 ARG A C 1
ATOM 1511 O O . ARG A 1 203 ? -18.267 -7.617 12.398 1.00 96.94 203 ARG A O 1
ATOM 1518 N N . ARG A 1 204 ? -16.884 -6.290 11.234 1.00 96.81 204 ARG A N 1
ATOM 1519 C CA . ARG A 1 204 ? -15.768 -7.256 11.191 1.00 96.81 204 ARG A CA 1
ATOM 1520 C C . ARG A 1 204 ? -15.159 -7.503 12.573 1.00 96.81 204 ARG A C 1
ATOM 1522 O O . ARG A 1 204 ? -14.804 -8.637 12.876 1.00 96.81 204 ARG A O 1
ATOM 1529 N N . LEU A 1 205 ? -15.052 -6.469 13.406 1.00 97.88 205 LEU A N 1
ATOM 1530 C CA . LEU A 1 205 ? -14.582 -6.587 14.791 1.00 97.88 205 LEU A CA 1
ATOM 1531 C C . LEU A 1 205 ? -15.588 -7.349 15.668 1.00 97.88 205 LEU A C 1
ATOM 1533 O O . LEU A 1 205 ? -15.191 -8.256 16.398 1.00 97.88 205 LEU A O 1
ATOM 1537 N N . ALA A 1 206 ? -16.883 -7.053 15.531 1.00 97.62 206 ALA A N 1
ATOM 1538 C CA . ALA A 1 206 ? -17.9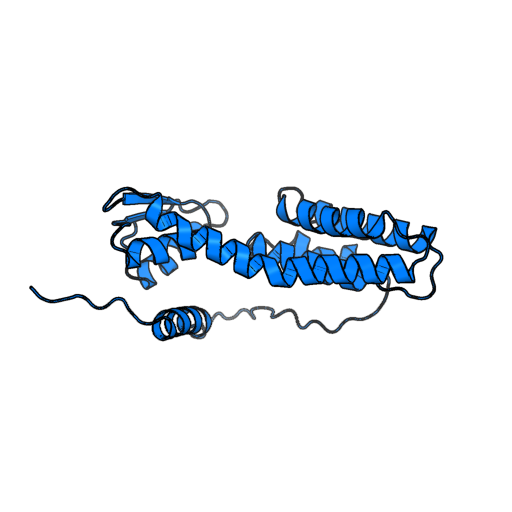48 -7.767 16.231 1.00 97.62 206 ALA A CA 1
ATOM 1539 C C . ALA A 1 206 ? -17.995 -9.255 15.838 1.00 97.62 206 ALA A C 1
ATOM 1541 O O . ALA A 1 206 ? -18.107 -10.119 16.705 1.00 97.62 206 ALA A O 1
ATOM 1542 N N . ALA A 1 207 ? -17.813 -9.579 14.550 1.00 97.38 207 ALA A N 1
ATOM 1543 C CA . ALA A 1 207 ? -17.697 -10.963 14.080 1.00 97.38 207 ALA A CA 1
ATOM 1544 C C . ALA A 1 207 ? -16.491 -11.703 14.696 1.00 97.38 207 ALA A C 1
ATOM 1546 O O . ALA A 1 207 ? -16.552 -12.907 14.932 1.00 97.38 207 ALA A O 1
ATOM 1547 N N . ALA A 1 208 ? -15.416 -10.979 15.026 1.00 96.50 208 ALA A N 1
ATOM 1548 C CA . ALA A 1 208 ? -14.272 -11.500 15.774 1.00 96.50 208 ALA A CA 1
ATOM 1549 C C . ALA A 1 208 ? -14.497 -11.540 17.303 1.00 96.50 208 ALA A C 1
ATOM 1551 O O . ALA A 1 208 ? -13.550 -11.778 18.051 1.00 96.50 208 ALA A O 1
ATOM 1552 N N . ARG A 1 209 ? -15.740 -11.328 17.766 1.00 97.38 209 ARG A N 1
ATOM 1553 C CA . ARG A 1 209 ? -16.174 -11.292 19.176 1.00 97.38 209 ARG A CA 1
ATOM 1554 C C . ARG A 1 209 ? -15.495 -10.215 20.020 1.00 97.38 209 ARG A C 1
ATOM 1556 O O . ARG A 1 209 ? -15.405 -10.340 21.239 1.00 97.38 209 ARG A O 1
ATOM 1563 N N . ILE A 1 210 ? -15.032 -9.149 19.377 1.00 98.06 210 ILE A N 1
ATOM 1564 C CA . ILE A 1 210 ? -14.481 -7.986 20.066 1.00 98.06 210 ILE A CA 1
ATOM 1565 C C . ILE A 1 210 ? -15.648 -7.045 20.390 1.00 98.06 210 ILE A C 1
ATOM 1567 O O . ILE A 1 210 ? -16.411 -6.727 19.477 1.00 98.06 210 ILE A O 1
ATOM 1571 N N . PRO A 1 211 ? -15.812 -6.586 21.645 1.00 98.38 211 PRO A N 1
ATOM 1572 C CA . PRO A 1 211 ? -16.807 -5.572 21.980 1.00 98.38 211 PRO A CA 1
ATOM 1573 C C . PRO A 1 211 ? -16.558 -4.275 21.203 1.00 98.38 211 PRO A C 1
ATOM 1575 O O . PRO A 1 211 ? -15.434 -3.766 21.183 1.00 98.38 211 PRO A O 1
ATOM 1578 N N . VAL A 1 212 ? -17.602 -3.751 20.560 1.00 98.25 212 VAL A N 1
ATOM 1579 C CA . VAL A 1 212 ? -17.524 -2.563 19.704 1.00 98.25 212 VAL A CA 1
ATOM 1580 C C . VAL A 1 212 ? -18.598 -1.557 20.084 1.00 98.25 212 VAL A C 1
ATOM 1582 O O . VAL A 1 212 ? -19.754 -1.927 20.273 1.00 98.25 212 VAL A O 1
ATOM 1585 N N . GLN A 1 213 ? -18.207 -0.288 20.118 1.00 98.19 213 GLN A N 1
ATOM 1586 C CA . GLN A 1 213 ? -19.100 0.862 20.096 1.00 98.19 213 GLN A CA 1
ATOM 1587 C C . GLN A 1 213 ? -18.885 1.603 18.773 1.00 98.19 213 GLN A C 1
ATOM 1589 O O . GLN A 1 213 ? -17.739 1.872 18.411 1.00 98.19 213 GLN A O 1
ATOM 1594 N N . LEU A 1 214 ? -19.964 1.873 18.039 1.00 94.12 214 LEU A N 1
ATOM 1595 C CA . LEU A 1 214 ? -19.952 2.704 16.832 1.00 94.12 214 LEU A CA 1
ATOM 1596 C C . LEU A 1 214 ? -20.306 4.146 17.210 1.00 94.12 214 LEU A C 1
ATOM 1598 O O . LEU A 1 214 ? -21.234 4.291 18.037 1.00 94.12 214 LEU A O 1
#

Radius of gyration: 20.92 Å; chains: 1; bounding box: 51×37×66 Å

Sequence (214 aa):
MRATRAPSRTRLAASQAELVSTVWPVRSSRPTATISTRVAESGDMRRRGAPLARDRRSGATALARLAARLLRARARDHGKSLARWQRELRQAGHALVAAQPAMGSLLTVVEVAFRAAEPAVTPSEGARAVERALERFLRDQPRALARAVARVPHLLPRRATCLTLSSSAAVLGALVAAHGRGRLAAVIVAESRPGCEGVATARRLAAARIPVQL

pLDDT: mean 80.86, std 24.32, range [28.12, 98.62]

Secondary structure (DSSP, 8-state):
----PPPPHHHHHHHHHHHHH-------SS-----------SS-HHHHHHHHHH-SSS-HHHHHHHHHHHHHHHT---S--HHHHHHHHHHHHHHHHHHSTT-HHHHHHHHHHHHHHTT-SSHHHHHHHHHHHHHHHHHHHHHHHHHHHHHHHHHSPTTEEEEEES--HHHHHHHHHHHTTT-EEEEEEE--TTTTHHHHHHHHHHHTT--EE-

Foldseek 3Di:
DDDDDDDDPVVVVVVVVVVVVPPDDDPDVDDPDPPDDDDDDDDDLLPLLLCVLPDPDDDLLVLLLSLLVVLLVLLDDPPDFLVVSLVSSVVNLVSSCVSPVVRVSSVVSSVQLNVQQVVDPGSNSSSVSSNVSSVCCNVCVVVVLVVVLLCLLVVAAQQDEEEDEADDPSVLSNQLNNVVVNRHQAYEFDLHPDVRRSVVSQVSCVVSVHHYDD